Protein AF-A0A0P9SFA5-F1 (afdb_monomer_lite)

Structure (mmCIF, N/CA/C/O backbone):
data_AF-A0A0P9SFA5-F1
#
_entry.id   AF-A0A0P9SFA5-F1
#
loop_
_atom_site.group_PDB
_atom_site.id
_atom_site.type_symbol
_atom_site.label_atom_id
_atom_site.label_alt_id
_atom_site.label_comp_id
_atom_site.label_asym_id
_atom_site.label_entity_id
_atom_site.label_seq_id
_atom_site.pdbx_PDB_ins_code
_atom_site.Cartn_x
_atom_site.Cartn_y
_atom_site.Cartn_z
_atom_site.occupancy
_atom_site.B_iso_or_equiv
_atom_site.auth_seq_id
_atom_site.auth_comp_id
_atom_site.auth_asym_id
_atom_site.auth_atom_id
_atom_site.pdbx_PDB_model_num
ATOM 1 N N . MET A 1 1 ? 22.907 -19.369 6.458 1.00 48.12 1 MET A N 1
ATOM 2 C CA . MET A 1 1 ? 22.830 -20.812 6.136 1.00 48.12 1 MET A CA 1
ATOM 3 C C . MET A 1 1 ? 22.208 -21.069 4.767 1.00 48.12 1 MET A C 1
ATOM 5 O O . MET A 1 1 ? 22.870 -21.716 3.973 1.00 48.12 1 MET A O 1
ATOM 9 N N . SER A 1 2 ? 21.032 -20.512 4.437 1.00 44.50 2 SER A N 1
ATOM 10 C CA . SER A 1 2 ? 20.415 -20.682 3.100 1.00 44.50 2 SER A CA 1
ATOM 11 C C . SER A 1 2 ? 21.339 -20.277 1.931 1.00 44.50 2 SER A C 1
ATOM 13 O O . SER A 1 2 ? 21.525 -21.055 1.002 1.00 44.50 2 SER A O 1
ATOM 15 N N . ASN A 1 3 ? 22.035 -19.137 2.035 1.00 46.81 3 ASN A N 1
ATOM 16 C CA . ASN A 1 3 ? 22.945 -18.665 0.976 1.00 46.81 3 ASN A CA 1
ATOM 17 C C . ASN A 1 3 ? 24.186 -19.562 0.765 1.00 46.81 3 ASN A C 1
ATOM 19 O O . ASN A 1 3 ? 24.700 -19.653 -0.342 1.00 46.81 3 ASN A O 1
ATOM 23 N N . ALA A 1 4 ? 24.665 -20.251 1.810 1.00 56.41 4 ALA A N 1
ATOM 24 C CA . ALA A 1 4 ? 25.809 -21.164 1.688 1.00 56.41 4 ALA A CA 1
ATOM 25 C C . ALA A 1 4 ? 25.409 -22.463 0.963 1.00 56.41 4 ALA A C 1
ATOM 27 O O . ALA A 1 4 ? 26.105 -22.911 0.060 1.00 56.41 4 ALA A O 1
ATOM 28 N N . LEU A 1 5 ? 24.232 -23.010 1.293 1.00 56.59 5 LEU A N 1
ATOM 29 C CA . LEU A 1 5 ? 23.666 -24.193 0.630 1.00 56.59 5 LEU A CA 1
ATOM 30 C C . LEU A 1 5 ? 23.289 -23.908 -0.836 1.00 56.59 5 LEU A C 1
ATOM 32 O O . LEU A 1 5 ? 23.512 -24.748 -1.704 1.00 56.59 5 LEU A O 1
ATOM 36 N N . SER A 1 6 ? 22.782 -22.702 -1.118 1.00 54.31 6 SER A N 1
ATOM 37 C CA . SER A 1 6 ? 22.494 -22.215 -2.475 1.00 54.31 6 SER A CA 1
ATOM 38 C C . SER A 1 6 ? 23.761 -22.188 -3.340 1.00 54.31 6 SER A C 1
ATOM 40 O O . SER A 1 6 ? 23.759 -22.706 -4.455 1.00 54.31 6 SER A O 1
ATOM 42 N N . GLY A 1 7 ? 24.856 -21.630 -2.808 1.00 52.38 7 GLY A N 1
ATOM 43 C CA . GLY A 1 7 ? 26.121 -21.485 -3.531 1.00 52.38 7 GLY A CA 1
ATOM 44 C C . GLY A 1 7 ? 26.882 -22.794 -3.761 1.00 52.38 7 GLY A C 1
ATOM 45 O O . GLY A 1 7 ? 27.465 -22.965 -4.827 1.00 52.38 7 GLY A O 1
ATOM 46 N N . GLU A 1 8 ? 26.871 -23.718 -2.796 1.00 62.22 8 GLU A N 1
ATOM 47 C CA . GLU A 1 8 ? 27.662 -24.959 -2.874 1.00 62.22 8 GLU A CA 1
ATOM 48 C C . GLU A 1 8 ? 26.884 -26.158 -3.431 1.00 62.22 8 GLU A C 1
ATOM 50 O O . GLU A 1 8 ? 27.474 -27.020 -4.079 1.00 62.22 8 GLU A O 1
ATOM 55 N N . LEU A 1 9 ? 25.569 -26.229 -3.195 1.00 63.72 9 LEU A N 1
ATOM 56 C CA . LEU A 1 9 ? 24.756 -27.419 -3.482 1.00 63.72 9 LEU A CA 1
ATOM 57 C C . LEU A 1 9 ? 23.604 -27.156 -4.461 1.00 63.72 9 LEU A C 1
ATOM 59 O O . LEU A 1 9 ? 22.800 -28.055 -4.695 1.00 63.72 9 LEU A O 1
ATOM 63 N N . GLN A 1 10 ? 23.481 -25.929 -4.993 1.00 66.12 10 GLN A N 1
ATOM 64 C CA . GLN A 1 10 ? 22.324 -25.475 -5.786 1.00 66.12 10 GLN A CA 1
ATOM 65 C C . GLN A 1 10 ? 20.974 -25.783 -5.116 1.00 66.12 10 GLN A C 1
ATOM 67 O O . GLN A 1 10 ? 19.943 -25.934 -5.768 1.00 66.12 10 GLN A O 1
ATOM 72 N N . PHE A 1 11 ? 20.980 -25.866 -3.788 1.00 69.00 11 PHE A N 1
ATOM 73 C CA . PHE A 1 11 ? 19.843 -26.281 -2.994 1.00 69.00 11 PHE A CA 1
ATOM 74 C C . PHE A 1 11 ? 19.428 -25.142 -2.078 1.00 69.00 11 PHE A C 1
ATOM 76 O O . PHE A 1 11 ? 20.186 -24.696 -1.214 1.00 69.00 11 PHE A O 1
ATOM 83 N N . ARG A 1 12 ? 18.191 -24.684 -2.257 1.00 65.38 12 ARG A N 1
ATOM 84 C CA . ARG A 1 12 ? 17.553 -23.724 -1.360 1.00 65.38 12 ARG A CA 1
ATOM 85 C C . ARG A 1 12 ? 16.454 -24.447 -0.584 1.00 65.38 12 ARG A C 1
ATOM 87 O O . ARG A 1 12 ? 15.354 -24.582 -1.117 1.00 65.38 12 ARG A O 1
ATOM 94 N N . PRO A 1 13 ? 16.727 -24.927 0.646 1.00 65.81 13 PRO A N 1
ATOM 95 C CA . PRO A 1 13 ? 15.683 -25.526 1.464 1.00 65.81 13 PRO A CA 1
ATOM 96 C C . PRO A 1 13 ? 14.591 -24.492 1.724 1.00 65.81 13 PRO A C 1
ATOM 98 O O . PRO A 1 13 ? 14.889 -23.311 1.936 1.00 65.81 13 PRO A O 1
ATOM 101 N N . ASN A 1 14 ? 13.333 -24.934 1.767 1.00 69.06 14 ASN A N 1
ATOM 102 C CA . ASN A 1 14 ? 12.274 -24.101 2.312 1.00 69.06 14 ASN A CA 1
ATOM 103 C C . ASN A 1 14 ? 12.628 -23.796 3.776 1.00 69.06 14 ASN A C 1
ATOM 105 O O . ASN A 1 14 ? 12.625 -24.669 4.643 1.00 69.06 14 ASN A O 1
ATOM 109 N N . VAL A 1 15 ? 12.997 -22.542 4.029 1.00 65.69 15 VAL A N 1
ATOM 110 C CA . VAL A 1 15 ? 13.545 -22.109 5.314 1.00 65.69 15 VAL A CA 1
ATOM 111 C C . VAL A 1 15 ? 12.519 -22.272 6.437 1.00 65.69 15 VAL A C 1
ATOM 113 O O . VAL A 1 15 ? 12.905 -22.648 7.541 1.00 65.69 15 VAL A O 1
ATOM 116 N N . ALA A 1 16 ? 11.230 -22.055 6.157 1.00 56.94 16 ALA A N 1
ATOM 117 C CA . ALA A 1 16 ? 10.164 -22.244 7.137 1.00 56.94 16 ALA A CA 1
ATOM 118 C C . ALA A 1 16 ? 10.048 -23.722 7.549 1.00 56.94 16 ALA A C 1
ATOM 120 O O . ALA A 1 16 ? 10.077 -24.032 8.738 1.00 56.94 16 ALA A O 1
ATOM 121 N N . GLN A 1 17 ? 10.050 -24.646 6.582 1.00 63.97 17 GLN A N 1
ATOM 122 C CA . GLN A 1 17 ? 10.040 -26.089 6.860 1.00 63.97 17 GLN A CA 1
ATOM 123 C C . GLN A 1 17 ? 11.300 -26.550 7.603 1.00 63.97 17 GLN A C 1
ATOM 125 O O . GLN A 1 17 ? 11.232 -27.427 8.467 1.00 63.97 17 GLN A O 1
ATOM 130 N N . LEU A 1 18 ? 12.462 -25.967 7.285 1.00 73.12 18 LEU A N 1
ATOM 131 C CA . LEU A 1 18 ? 13.719 -26.305 7.952 1.00 73.12 18 LEU A CA 1
ATOM 132 C C . LEU A 1 18 ? 13.704 -25.854 9.409 1.00 73.12 18 LEU A C 1
ATOM 134 O O . LEU A 1 18 ? 14.174 -26.583 10.272 1.00 73.12 18 LEU A O 1
ATOM 138 N N . LEU A 1 19 ? 13.163 -24.673 9.696 1.00 66.56 19 LEU A N 1
ATOM 139 C CA . LEU A 1 19 ? 13.115 -24.139 11.055 1.00 66.56 19 LEU A CA 1
ATOM 140 C C . LEU A 1 19 ? 11.995 -24.748 11.902 1.00 66.56 19 LEU A C 1
ATOM 142 O O . LEU A 1 19 ? 12.160 -24.826 13.116 1.00 66.56 19 LEU A O 1
ATOM 146 N N . ALA A 1 20 ? 10.915 -25.244 11.290 1.00 70.62 20 ALA A N 1
ATOM 147 C CA . ALA A 1 20 ? 9.889 -26.022 11.988 1.00 70.62 20 ALA A CA 1
ATOM 148 C C . ALA A 1 20 ? 10.463 -27.310 12.613 1.00 70.62 20 ALA A C 1
ATOM 150 O O . ALA A 1 20 ? 10.014 -27.750 13.670 1.00 70.62 20 ALA A O 1
ATOM 151 N N . GLN A 1 21 ? 11.489 -27.898 11.988 1.00 79.56 21 GLN A N 1
ATOM 152 C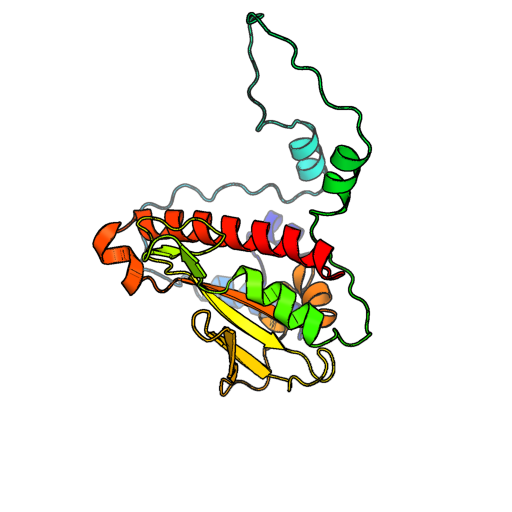 CA . GLN A 1 21 ? 12.271 -29.001 12.550 1.00 79.56 21 GLN A CA 1
ATOM 153 C C . GLN A 1 21 ? 13.761 -28.784 12.242 1.00 79.56 21 GLN A C 1
ATOM 155 O O . GLN A 1 21 ? 14.261 -29.337 11.256 1.00 79.56 21 GLN A O 1
ATOM 160 N N . PRO A 1 22 ? 14.491 -28.001 13.064 1.00 81.25 22 PRO A N 1
ATOM 161 C CA . PRO A 1 22 ? 15.843 -27.517 12.771 1.00 81.25 22 PRO A CA 1
ATOM 162 C C . PRO A 1 22 ? 16.895 -28.601 13.021 1.00 81.25 22 PRO A C 1
ATOM 164 O O . PRO A 1 22 ? 17.809 -28.459 13.829 1.00 81.25 22 PRO A O 1
ATOM 167 N N . THR A 1 23 ? 16.745 -29.724 12.329 1.00 85.56 23 THR A N 1
ATOM 168 C CA . THR A 1 23 ? 17.609 -30.893 12.436 1.00 85.56 23 THR A CA 1
ATOM 169 C C . THR A 1 23 ? 18.315 -31.139 11.110 1.00 85.56 23 THR A C 1
ATOM 171 O O . THR A 1 23 ? 17.762 -30.917 10.030 1.00 85.56 23 THR A O 1
ATOM 174 N N . LEU A 1 24 ? 19.542 -31.659 11.185 1.00 79.25 24 LEU A N 1
ATOM 175 C CA . LEU A 1 24 ? 20.287 -32.099 10.005 1.00 79.25 24 LEU A CA 1
ATOM 176 C C . LEU A 1 24 ? 19.513 -33.171 9.220 1.00 79.25 24 LEU A C 1
ATOM 178 O O . LEU A 1 24 ? 19.580 -33.211 7.997 1.00 79.25 24 LEU A O 1
ATOM 182 N N . LEU A 1 25 ? 18.747 -34.012 9.920 1.00 83.94 25 LEU A N 1
ATOM 183 C CA . LEU A 1 25 ? 17.947 -35.074 9.316 1.00 83.94 25 LEU A CA 1
ATOM 184 C C . LEU A 1 25 ? 16.820 -34.514 8.435 1.00 83.94 25 LEU A C 1
ATOM 186 O O . LEU A 1 25 ? 16.627 -34.998 7.323 1.00 83.94 25 LEU A O 1
ATOM 190 N N . ASN A 1 26 ? 16.143 -33.455 8.888 1.00 80.06 26 ASN A N 1
ATOM 191 C CA . ASN A 1 26 ? 15.126 -32.751 8.106 1.00 80.06 26 ASN A CA 1
ATOM 192 C C . ASN A 1 26 ? 15.742 -32.054 6.877 1.00 80.06 26 ASN A C 1
ATOM 194 O O . ASN A 1 26 ? 15.243 -32.199 5.764 1.00 80.06 26 ASN A O 1
ATOM 198 N N . LEU A 1 27 ? 16.892 -31.386 7.047 1.00 80.19 27 LEU A N 1
ATOM 199 C CA . LEU A 1 27 ? 17.624 -30.764 5.936 1.00 80.19 27 LEU A CA 1
ATOM 200 C C . LEU A 1 27 ? 18.044 -31.787 4.866 1.00 80.19 27 LEU A C 1
ATOM 202 O O . LEU A 1 27 ? 17.871 -31.549 3.672 1.00 80.19 27 LEU A O 1
ATOM 206 N N . LEU A 1 28 ? 18.576 -32.935 5.295 1.00 81.62 28 LEU A N 1
ATOM 207 C CA . LEU A 1 28 ? 18.952 -34.038 4.408 1.00 81.62 28 LEU A CA 1
ATOM 208 C C . LEU A 1 28 ? 17.729 -34.674 3.739 1.00 81.62 28 LEU A C 1
ATOM 210 O O . LEU A 1 28 ? 17.821 -35.076 2.581 1.00 81.62 28 LEU A O 1
ATOM 214 N N . GLY A 1 29 ? 16.596 -34.750 4.441 1.00 80.56 29 GLY A N 1
ATOM 215 C CA . GLY A 1 29 ? 15.315 -35.182 3.884 1.00 80.56 29 GLY A CA 1
ATOM 216 C C . GLY A 1 29 ? 14.863 -34.284 2.732 1.00 80.56 29 GLY A C 1
ATOM 217 O O . GLY A 1 29 ? 14.611 -34.785 1.638 1.00 80.56 29 GLY A O 1
ATOM 218 N N . MET A 1 30 ? 14.869 -32.963 2.938 1.00 78.44 30 MET A N 1
ATOM 219 C CA . MET A 1 30 ? 14.520 -31.984 1.898 1.00 78.44 30 MET A CA 1
ATOM 220 C C . MET A 1 30 ? 15.470 -32.037 0.702 1.00 78.44 30 MET A C 1
ATOM 222 O O . MET A 1 30 ? 15.021 -32.030 -0.443 1.00 78.44 30 MET A O 1
ATOM 226 N N . TYR A 1 31 ? 16.780 -32.131 0.953 1.00 77.69 31 TYR A N 1
ATOM 227 C CA . TYR A 1 31 ? 17.773 -32.240 -0.116 1.00 77.69 31 TYR A CA 1
ATOM 228 C C . TYR A 1 31 ? 17.565 -33.512 -0.951 1.00 77.69 31 TYR A C 1
ATOM 230 O O . TYR A 1 31 ? 17.590 -33.465 -2.179 1.00 77.69 31 TYR A O 1
ATOM 238 N N . ARG A 1 32 ? 17.283 -34.649 -0.301 1.00 80.88 32 ARG A N 1
ATOM 239 C CA . ARG A 1 32 ? 16.993 -35.919 -0.984 1.00 80.88 32 ARG A CA 1
ATOM 240 C C . ARG A 1 32 ? 15.687 -35.884 -1.770 1.00 80.88 32 ARG A C 1
ATOM 242 O O . ARG A 1 32 ? 15.668 -36.425 -2.865 1.00 80.88 32 ARG A O 1
ATOM 249 N N . GLN A 1 33 ? 14.639 -35.244 -1.253 1.00 73.94 33 GLN A N 1
ATOM 250 C CA . GLN A 1 33 ? 13.397 -35.030 -2.006 1.00 73.94 33 GLN A CA 1
ATOM 251 C C . GLN A 1 33 ? 13.641 -34.172 -3.249 1.00 73.94 33 GLN A C 1
ATOM 253 O O . GLN A 1 33 ? 13.230 -34.551 -4.335 1.00 73.94 33 GLN A O 1
ATOM 258 N N . THR A 1 34 ? 14.412 -33.085 -3.130 1.00 70.88 34 THR A N 1
ATOM 259 C CA . THR A 1 34 ? 14.758 -32.232 -4.284 1.00 70.88 34 THR A CA 1
ATOM 260 C C . THR A 1 34 ? 15.557 -32.991 -5.352 1.00 70.88 34 THR A C 1
ATOM 262 O O . THR A 1 34 ? 15.366 -32.760 -6.543 1.00 70.88 34 THR A O 1
ATOM 265 N N . LEU A 1 35 ? 16.421 -33.928 -4.944 1.00 71.38 35 LEU A N 1
ATOM 266 C CA . LEU A 1 35 ? 17.148 -34.811 -5.863 1.00 71.38 35 LEU A CA 1
ATOM 267 C C . LEU A 1 35 ? 16.273 -35.926 -6.461 1.00 71.38 35 LEU A C 1
ATOM 269 O O . LEU A 1 35 ? 16.508 -36.331 -7.596 1.00 71.38 35 LEU A O 1
ATOM 273 N N . ALA A 1 36 ? 15.305 -36.441 -5.700 1.00 66.69 36 ALA A N 1
ATOM 274 C CA . ALA A 1 36 ? 14.437 -37.543 -6.108 1.00 66.69 36 ALA A CA 1
ATOM 275 C C . ALA A 1 36 ? 13.295 -37.094 -7.029 1.00 66.69 36 ALA A C 1
ATOM 277 O O . ALA A 1 36 ? 12.920 -37.843 -7.928 1.00 66.69 36 ALA A O 1
ATOM 278 N N . ASP A 1 37 ? 12.765 -35.887 -6.827 1.00 58.28 37 ASP A N 1
ATOM 279 C CA . ASP A 1 37 ? 11.556 -35.444 -7.518 1.00 58.28 37 ASP A CA 1
ATOM 280 C C . ASP A 1 37 ? 11.794 -35.034 -8.970 1.00 58.28 37 ASP A C 1
ATOM 282 O O . ASP A 1 37 ? 10.852 -35.100 -9.750 1.00 58.28 37 ASP A O 1
ATOM 286 N N . GLY A 1 38 ? 13.008 -34.633 -9.373 1.00 55.38 38 GLY A N 1
ATOM 287 C CA . GLY A 1 38 ? 13.386 -34.407 -10.781 1.00 55.38 38 GLY A CA 1
ATOM 288 C C . GLY A 1 38 ? 12.485 -33.489 -11.642 1.00 55.38 38 GLY A C 1
ATOM 289 O O . GLY A 1 38 ? 12.789 -33.304 -12.817 1.00 55.38 38 GLY A O 1
ATOM 290 N N . SER A 1 39 ? 11.392 -32.923 -11.115 1.00 44.53 39 SER A N 1
ATOM 291 C CA . SER A 1 39 ? 10.376 -32.142 -11.831 1.00 44.53 39 SER A CA 1
ATOM 292 C C . SER A 1 39 ? 9.239 -31.694 -10.901 1.00 44.53 39 SER A C 1
ATOM 294 O O . SER A 1 39 ? 8.574 -32.546 -10.330 1.00 44.53 39 SER A O 1
ATOM 296 N N . VAL A 1 40 ? 8.952 -30.386 -10.846 1.00 37.84 40 VAL A N 1
ATOM 297 C CA . VAL A 1 40 ? 7.604 -29.773 -10.978 1.00 37.84 40 VAL A CA 1
ATOM 298 C C . VAL A 1 40 ? 7.879 -28.303 -11.380 1.00 37.84 40 VAL A C 1
ATOM 300 O O . VAL A 1 40 ? 8.634 -27.636 -10.684 1.00 37.84 40 VAL A O 1
ATOM 303 N N . VAL A 1 41 ? 7.441 -27.697 -12.492 1.00 33.53 41 VAL A N 1
ATOM 304 C CA . VAL A 1 41 ? 6.153 -27.735 -13.200 1.00 33.53 41 VAL A CA 1
ATOM 305 C C . VAL A 1 41 ? 6.385 -27.502 -14.712 1.00 33.53 41 VAL A C 1
ATOM 307 O O . VAL A 1 41 ? 6.805 -26.420 -15.128 1.00 33.53 41 VAL A O 1
ATOM 310 N N . ASP A 1 42 ? 6.062 -28.491 -15.549 1.00 32.03 42 ASP A N 1
ATOM 311 C CA . ASP A 1 42 ? 5.938 -28.345 -17.007 1.00 32.03 42 ASP A CA 1
ATOM 312 C C . ASP A 1 42 ? 4.535 -27.802 -17.350 1.00 32.03 42 ASP A C 1
ATOM 314 O O . ASP A 1 42 ? 3.575 -28.556 -17.484 1.00 32.03 42 ASP A O 1
ATOM 318 N N . SER A 1 43 ? 4.415 -26.477 -17.478 1.00 30.45 43 SER A N 1
ATOM 319 C CA . SER A 1 43 ? 3.424 -25.814 -18.361 1.00 30.45 43 SER A CA 1
ATOM 320 C C . SER A 1 43 ? 3.703 -24.322 -18.631 1.00 30.45 43 SER A C 1
ATOM 322 O O . SER A 1 43 ? 2.965 -23.688 -19.380 1.00 30.45 43 SER A O 1
ATOM 324 N N . VAL A 1 44 ? 4.821 -23.761 -18.147 1.00 31.55 44 VAL A N 1
ATOM 325 C CA . VAL A 1 44 ? 5.309 -22.423 -18.543 1.00 31.55 44 VAL A CA 1
ATOM 326 C C . VAL A 1 44 ? 6.755 -22.513 -19.037 1.00 31.55 44 VAL A C 1
ATOM 328 O O . VAL A 1 44 ? 7.656 -21.844 -18.544 1.00 31.55 44 VAL A O 1
ATOM 331 N N . ARG A 1 45 ? 7.010 -23.322 -20.073 1.00 33.03 45 ARG A N 1
ATOM 332 C CA . ARG A 1 45 ? 8.207 -23.142 -20.916 1.00 33.03 45 ARG A CA 1
ATOM 333 C C . ARG A 1 45 ? 7.999 -21.966 -21.877 1.00 33.03 45 ARG A C 1
ATOM 335 O O . ARG A 1 45 ? 8.159 -22.094 -23.087 1.00 33.03 45 ARG A O 1
ATOM 342 N N . GLN A 1 46 ? 7.654 -20.794 -21.347 1.00 37.91 46 GLN A N 1
ATOM 343 C CA . GLN A 1 46 ? 7.954 -19.545 -22.037 1.00 37.91 46 GLN A CA 1
ATOM 344 C C . GLN A 1 46 ? 9.443 -19.285 -21.811 1.00 37.91 46 GLN A C 1
ATOM 346 O O . GLN A 1 46 ? 9.826 -18.848 -20.736 1.00 37.91 46 GLN A O 1
ATOM 351 N N . ARG A 1 47 ? 10.267 -19.663 -22.803 1.00 37.03 47 ARG A N 1
ATOM 352 C CA . ARG A 1 47 ? 11.699 -19.328 -22.955 1.00 37.03 47 ARG A CA 1
ATOM 353 C C . ARG A 1 47 ? 12.410 -19.034 -21.626 1.00 37.03 47 ARG A C 1
ATOM 355 O O . ARG A 1 47 ? 12.569 -17.872 -21.264 1.00 37.03 47 ARG A O 1
ATOM 362 N N . ALA A 1 48 ? 12.870 -20.074 -20.931 1.00 39.75 48 ALA A N 1
ATOM 363 C CA . ALA A 1 48 ? 13.771 -19.892 -19.800 1.00 39.75 48 ALA A CA 1
ATOM 364 C C . ALA A 1 48 ? 15.052 -19.207 -20.304 1.00 39.75 48 ALA A C 1
ATOM 366 O O . ALA A 1 48 ? 15.919 -19.840 -20.910 1.00 39.75 48 ALA A O 1
ATOM 367 N N . ALA A 1 49 ? 15.143 -17.893 -20.099 1.00 54.53 49 ALA A N 1
ATOM 368 C CA . ALA A 1 49 ? 16.424 -17.218 -20.026 1.00 54.53 49 ALA A CA 1
ATOM 369 C C . ALA A 1 49 ? 17.278 -17.955 -18.982 1.00 54.53 49 ALA A C 1
ATOM 371 O O . ALA A 1 49 ? 16.737 -18.530 -18.032 1.00 54.53 49 ALA A O 1
ATOM 372 N N . ALA A 1 50 ? 18.599 -17.982 -19.175 1.00 47.75 50 ALA A N 1
ATOM 373 C CA . ALA A 1 50 ? 19.510 -18.514 -18.166 1.00 47.75 50 ALA A CA 1
ATOM 374 C C . ALA A 1 50 ? 19.132 -17.944 -16.784 1.00 47.75 50 ALA A C 1
ATOM 376 O O . ALA A 1 50 ? 18.774 -16.764 -16.720 1.00 47.75 50 ALA A O 1
ATOM 377 N N . PRO A 1 51 ? 19.169 -18.752 -15.707 1.00 58.53 51 PRO A N 1
ATOM 378 C CA . PRO A 1 51 ? 18.768 -18.291 -14.386 1.00 58.53 51 PRO A CA 1
ATOM 379 C C . PRO A 1 51 ? 19.528 -17.009 -14.056 1.00 58.53 51 PRO A C 1
ATOM 381 O O . PRO A 1 51 ? 20.761 -16.977 -14.087 1.00 58.53 51 PRO A O 1
ATOM 384 N N . GLU A 1 52 ? 18.782 -15.935 -13.809 1.00 74.06 52 GLU A N 1
ATOM 385 C CA . GLU A 1 52 ? 19.367 -14.644 -13.483 1.00 74.06 52 GLU A CA 1
ATOM 386 C C . GLU A 1 52 ? 20.234 -14.797 -12.228 1.00 74.06 52 GLU A C 1
ATOM 388 O O . GLU A 1 52 ? 19.782 -15.288 -11.189 1.00 74.06 52 GLU A O 1
ATOM 393 N N . GLN A 1 53 ? 21.506 -14.409 -12.323 1.00 79.50 53 GLN A N 1
ATOM 394 C CA . GLN A 1 53 ? 22.426 -14.492 -11.193 1.00 79.50 53 GLN A CA 1
ATOM 395 C C . GLN A 1 53 ? 22.090 -13.399 -10.176 1.00 79.50 53 GLN A C 1
ATOM 397 O O . GLN A 1 53 ? 22.384 -12.219 -10.370 1.00 79.50 53 GLN A O 1
ATOM 402 N N . VAL A 1 54 ? 21.474 -13.798 -9.066 1.00 83.31 54 VAL A N 1
ATOM 403 C CA . VAL A 1 54 ? 21.164 -12.902 -7.949 1.00 83.31 54 VAL A CA 1
ATOM 404 C C . VAL A 1 54 ? 22.397 -12.766 -7.056 1.00 83.31 54 VAL A C 1
ATOM 406 O O . VAL A 1 54 ? 22.919 -13.758 -6.557 1.00 83.31 54 VAL A O 1
ATOM 409 N N . ILE A 1 55 ? 22.844 -11.534 -6.793 1.00 85.50 55 ILE A N 1
ATOM 410 C CA . ILE A 1 55 ? 23.914 -11.275 -5.817 1.00 85.50 55 ILE A CA 1
ATOM 411 C C . ILE A 1 55 ? 23.393 -11.690 -4.439 1.00 85.50 55 ILE A C 1
ATOM 413 O O . ILE A 1 55 ? 22.422 -11.104 -3.964 1.00 85.50 55 ILE A O 1
ATOM 417 N N . GLU A 1 56 ? 23.995 -12.678 -3.783 1.00 81.31 56 GLU A N 1
ATOM 418 C CA . GLU A 1 56 ? 23.579 -13.142 -2.446 1.00 81.31 56 GLU A CA 1
ATOM 419 C C . GLU A 1 56 ? 24.486 -12.627 -1.321 1.00 81.31 56 GLU A C 1
ATOM 421 O O . GLU A 1 56 ? 24.007 -12.395 -0.209 1.00 81.31 56 GLU A O 1
ATOM 426 N N . ASP A 1 57 ? 25.773 -12.417 -1.609 1.00 86.81 57 ASP A N 1
ATOM 427 C CA . ASP A 1 57 ? 26.757 -11.996 -0.612 1.00 86.81 57 ASP A CA 1
ATOM 428 C C . ASP A 1 57 ? 26.457 -10.574 -0.080 1.00 86.81 57 ASP A C 1
ATOM 430 O O . ASP A 1 57 ? 26.324 -9.632 -0.873 1.00 86.81 57 ASP A O 1
ATOM 434 N N . PRO A 1 58 ? 26.354 -10.371 1.250 1.00 85.62 58 PRO A N 1
ATOM 435 C CA . PRO A 1 58 ? 26.017 -9.072 1.827 1.00 85.62 58 PRO A CA 1
ATOM 436 C C . PRO A 1 58 ? 27.010 -7.955 1.489 1.00 85.62 58 PRO A C 1
ATOM 438 O O . PRO A 1 58 ? 26.585 -6.819 1.263 1.00 85.62 58 PRO A O 1
ATOM 441 N N . GLN A 1 59 ? 28.314 -8.251 1.429 1.00 90.94 59 GLN A N 1
ATOM 442 C CA . GLN A 1 59 ? 29.329 -7.243 1.114 1.00 90.94 59 GLN A CA 1
ATOM 443 C C . GLN A 1 59 ? 29.259 -6.848 -0.363 1.00 90.94 59 GLN A C 1
ATOM 445 O O . GLN A 1 59 ? 29.297 -5.660 -0.684 1.00 90.94 59 GLN A O 1
ATOM 450 N N . GLN A 1 60 ? 29.088 -7.818 -1.262 1.00 90.44 60 GLN A N 1
ATOM 451 C CA . GLN A 1 60 ? 28.866 -7.568 -2.684 1.00 90.44 60 GLN A CA 1
ATOM 452 C C . GLN A 1 60 ? 27.572 -6.783 -2.916 1.00 90.44 60 GLN A C 1
ATOM 454 O O . GLN A 1 60 ? 27.588 -5.817 -3.676 1.00 90.44 60 GLN A O 1
ATOM 459 N N . ARG A 1 61 ? 26.473 -7.111 -2.220 1.00 90.12 61 ARG A N 1
ATOM 460 C CA . ARG A 1 61 ? 25.227 -6.322 -2.262 1.00 90.12 61 ARG A CA 1
ATOM 461 C C . ARG A 1 61 ? 25.446 -4.883 -1.803 1.00 90.12 61 ARG A C 1
ATOM 463 O O . ARG A 1 61 ? 24.926 -3.964 -2.431 1.00 90.12 61 ARG A O 1
ATOM 470 N N . ALA A 1 62 ? 26.182 -4.677 -0.711 1.00 91.56 62 ALA A N 1
ATOM 471 C CA . ALA A 1 62 ? 26.475 -3.344 -0.190 1.00 91.56 62 ALA A CA 1
ATOM 472 C C . ALA A 1 62 ? 27.303 -2.515 -1.183 1.00 91.56 62 ALA A C 1
ATOM 474 O O . ALA A 1 62 ? 26.937 -1.376 -1.470 1.00 91.56 62 ALA A O 1
ATOM 475 N N . ARG A 1 63 ? 28.353 -3.107 -1.771 1.00 94.81 63 ARG A N 1
ATOM 476 C CA . ARG A 1 63 ? 29.157 -2.483 -2.837 1.00 94.81 63 ARG A CA 1
ATOM 477 C C . ARG A 1 63 ? 28.300 -2.146 -4.057 1.00 94.81 63 ARG A C 1
ATOM 479 O O . ARG A 1 63 ? 28.280 -1.003 -4.490 1.00 94.81 63 ARG A O 1
ATOM 486 N N . PHE A 1 64 ? 27.502 -3.098 -4.539 1.00 93.19 64 PHE A N 1
ATOM 487 C CA . PHE A 1 64 ? 26.612 -2.893 -5.684 1.00 93.19 64 PHE A CA 1
ATOM 488 C C . PHE A 1 64 ? 25.618 -1.739 -5.468 1.00 93.19 64 PHE A C 1
ATOM 490 O O . PHE A 1 64 ? 25.360 -0.964 -6.387 1.00 93.19 64 PHE A O 1
ATOM 497 N N . LYS A 1 65 ? 25.078 -1.587 -4.249 1.00 92.31 65 LYS A N 1
ATOM 498 C CA . LYS A 1 65 ? 24.223 -0.445 -3.882 1.00 92.31 65 LYS A CA 1
ATOM 499 C C . LYS A 1 65 ? 25.000 0.874 -3.855 1.00 92.31 65 LYS A C 1
ATOM 501 O O . LYS A 1 65 ? 24.498 1.873 -4.365 1.00 92.31 65 LYS A O 1
ATOM 506 N N . ALA A 1 66 ? 26.199 0.876 -3.271 1.00 94.06 66 ALA A N 1
ATOM 507 C CA . ALA A 1 66 ? 27.051 2.061 -3.174 1.00 94.06 66 ALA A CA 1
ATOM 508 C C . ALA A 1 66 ? 27.473 2.597 -4.553 1.00 94.06 66 ALA A C 1
ATOM 510 O O . ALA A 1 66 ? 27.554 3.809 -4.730 1.00 94.06 66 ALA A O 1
ATOM 511 N N . ASP A 1 67 ? 27.643 1.711 -5.538 1.00 93.94 67 ASP A N 1
ATOM 512 C CA . ASP A 1 67 ? 27.978 2.079 -6.918 1.00 93.94 67 ASP A CA 1
ATOM 513 C C . ASP A 1 67 ? 26.876 2.898 -7.622 1.00 93.94 67 ASP A C 1
ATOM 515 O O . ASP A 1 67 ? 27.141 3.510 -8.654 1.00 93.94 67 ASP A O 1
ATOM 519 N N . GLN A 1 68 ? 25.632 2.890 -7.116 1.00 92.75 68 GLN A N 1
ATOM 520 C CA . GLN A 1 68 ? 24.480 3.607 -7.689 1.00 92.75 68 GLN A CA 1
ATOM 521 C C . GLN A 1 68 ? 24.327 3.427 -9.212 1.00 92.75 68 GLN A C 1
ATOM 523 O O . GLN A 1 68 ? 23.978 4.364 -9.930 1.00 92.75 68 GLN A O 1
ATOM 528 N N . ARG A 1 69 ? 24.551 2.206 -9.717 1.00 91.56 69 ARG A N 1
ATOM 529 C CA . ARG A 1 69 ? 24.602 1.902 -11.164 1.00 91.56 69 ARG A CA 1
ATOM 530 C C . ARG A 1 69 ? 23.313 2.220 -11.934 1.00 91.56 69 ARG A C 1
ATOM 532 O O . ARG A 1 69 ? 23.344 2.306 -13.154 1.00 91.56 69 ARG A O 1
ATOM 539 N N . GLY A 1 70 ? 22.188 2.397 -11.235 1.00 90.81 70 GLY A N 1
ATOM 540 C CA . GLY A 1 70 ? 20.928 2.857 -11.829 1.00 90.81 70 GLY A CA 1
ATOM 541 C C . GLY A 1 70 ? 20.931 4.339 -12.226 1.00 90.81 70 GLY A C 1
ATOM 542 O O . GLY A 1 70 ? 20.081 4.764 -13.006 1.00 90.81 70 GLY A O 1
ATOM 543 N N . ARG A 1 71 ? 21.880 5.140 -11.723 1.00 94.00 71 ARG A N 1
ATOM 544 C CA . ARG A 1 71 ? 22.056 6.528 -12.152 1.00 94.00 71 ARG A CA 1
ATOM 545 C C . ARG A 1 71 ? 22.732 6.542 -13.517 1.00 94.00 71 ARG A C 1
ATOM 547 O O . ARG A 1 71 ? 23.838 6.031 -13.675 1.00 94.00 71 ARG A O 1
ATOM 554 N N . ARG A 1 72 ? 22.098 7.189 -14.495 1.00 92.81 72 ARG A N 1
ATOM 555 C CA . ARG A 1 72 ? 22.715 7.410 -15.806 1.00 92.81 72 ARG A CA 1
ATOM 556 C C . ARG A 1 72 ? 24.013 8.212 -15.650 1.00 92.81 72 ARG A C 1
ATOM 558 O O . ARG A 1 72 ? 24.027 9.259 -15.001 1.00 92.81 72 ARG A O 1
ATOM 565 N N . SER A 1 73 ? 25.084 7.729 -16.269 1.00 90.44 73 SER A N 1
ATOM 566 C CA . SER A 1 73 ? 26.360 8.429 -16.410 1.00 90.44 73 SER A CA 1
ATOM 567 C C . SER A 1 73 ? 26.544 8.925 -17.847 1.00 90.44 73 SER A C 1
ATOM 569 O O . SER A 1 73 ? 25.940 8.403 -18.787 1.00 90.44 73 SER A O 1
ATOM 571 N N . PHE A 1 74 ? 27.363 9.961 -18.015 1.00 91.19 74 PHE A N 1
ATOM 572 C CA . PHE A 1 74 ? 27.701 10.537 -19.313 1.00 91.19 74 PHE A CA 1
ATOM 573 C C . PHE A 1 74 ? 29.227 10.594 -19.438 1.00 91.19 74 PHE A C 1
ATOM 575 O O . PHE A 1 74 ? 29.899 11.034 -18.509 1.00 91.19 74 PHE A O 1
ATOM 582 N N . ASN A 1 75 ? 29.768 10.124 -20.567 1.00 84.56 75 ASN A N 1
ATOM 583 C CA . ASN A 1 75 ? 31.220 10.053 -20.803 1.00 84.56 75 ASN A CA 1
ATOM 584 C C . ASN A 1 75 ? 31.828 11.398 -21.223 1.00 84.56 75 ASN A C 1
ATOM 586 O O . ASN A 1 75 ? 33.019 11.626 -21.040 1.00 84.56 75 ASN A O 1
ATOM 590 N N . ALA A 1 76 ? 31.013 12.272 -21.811 1.00 87.75 76 ALA A N 1
ATOM 591 C CA . ALA A 1 76 ? 31.386 13.631 -22.172 1.00 87.75 76 ALA A CA 1
ATOM 592 C C . ALA A 1 76 ? 30.686 14.613 -21.233 1.00 87.75 76 ALA A C 1
ATOM 594 O O . ALA A 1 76 ? 29.608 14.313 -20.710 1.00 87.75 76 ALA A O 1
ATOM 595 N N . GLN A 1 77 ? 31.274 15.795 -21.049 1.00 86.62 77 GLN A N 1
ATOM 596 C CA . GLN A 1 77 ? 30.569 16.874 -20.371 1.00 86.62 77 GLN A CA 1
ATOM 597 C C . GLN A 1 77 ? 29.347 17.276 -21.198 1.00 86.62 77 GLN A C 1
ATOM 599 O O . GLN A 1 77 ? 29.459 17.641 -22.367 1.00 86.62 77 GLN A O 1
ATOM 604 N N . VAL A 1 78 ? 28.175 17.161 -20.580 1.00 93.56 78 VAL A N 1
ATOM 605 C CA . VAL A 1 78 ? 26.897 17.576 -21.157 1.00 93.56 78 VAL A CA 1
ATOM 606 C C . VAL A 1 78 ? 26.571 18.958 -20.592 1.00 93.56 78 VAL A C 1
ATOM 608 O O . VAL A 1 78 ? 26.774 19.155 -19.392 1.00 93.56 78 VAL A O 1
ATOM 611 N N . PRO A 1 79 ? 26.067 19.908 -21.402 1.00 94.12 79 PRO A N 1
ATOM 612 C CA . PRO A 1 79 ? 25.550 21.166 -20.880 1.00 94.12 79 PRO A CA 1
ATOM 613 C C . PRO A 1 79 ? 24.539 20.906 -19.757 1.00 94.12 79 PRO A C 1
ATOM 615 O O . PRO A 1 79 ? 23.597 20.131 -19.936 1.00 94.12 79 PRO A O 1
ATOM 618 N N . ALA A 1 80 ? 24.751 21.534 -18.603 1.00 92.81 80 ALA A N 1
ATOM 619 C CA . ALA A 1 80 ? 23.933 21.355 -17.412 1.00 92.81 80 ALA A CA 1
ATOM 620 C C . ALA A 1 80 ? 23.385 22.703 -16.935 1.00 92.81 80 ALA A C 1
ATOM 622 O O . ALA A 1 80 ? 24.043 23.735 -17.064 1.00 92.81 80 ALA A O 1
ATOM 623 N N . LEU A 1 81 ? 22.173 22.669 -16.384 1.00 95.62 81 LEU A N 1
ATOM 624 C CA . LEU A 1 81 ? 21.567 23.769 -15.648 1.00 95.62 81 LEU A CA 1
ATOM 625 C C . LEU A 1 81 ? 21.377 23.305 -14.207 1.00 95.62 81 LEU A C 1
ATOM 627 O O . LEU A 1 81 ? 20.665 22.327 -13.966 1.00 95.62 81 LEU A O 1
ATOM 631 N N . ASP A 1 82 ? 21.989 24.015 -13.267 1.00 94.94 82 ASP A N 1
ATOM 632 C CA . ASP A 1 82 ? 21.832 23.713 -11.852 1.00 94.94 82 ASP A CA 1
ATOM 633 C C . ASP A 1 82 ? 20.459 24.176 -11.364 1.00 94.94 82 ASP A C 1
ATOM 635 O O . ASP A 1 82 ? 20.083 25.344 -11.483 1.00 94.94 82 ASP A O 1
ATOM 639 N N . LEU A 1 83 ? 19.697 23.240 -10.801 1.00 95.00 83 LEU A N 1
ATOM 640 C CA . LEU A 1 83 ? 18.433 23.535 -10.139 1.00 95.00 83 LEU A CA 1
ATOM 641 C C . LEU A 1 83 ? 18.692 23.740 -8.646 1.00 95.00 83 LEU A C 1
ATOM 643 O O . LEU A 1 83 ? 19.268 22.873 -7.986 1.00 95.00 83 LEU A O 1
ATOM 647 N N . ALA A 1 84 ? 18.238 24.872 -8.104 1.00 94.00 84 ALA A N 1
ATOM 648 C CA . ALA A 1 84 ? 18.333 25.143 -6.676 1.00 94.00 84 ALA A CA 1
ATOM 649 C C . ALA A 1 84 ? 17.506 24.115 -5.893 1.00 94.00 84 ALA A C 1
ATOM 651 O O . ALA A 1 84 ? 16.290 24.005 -6.067 1.00 94.00 84 ALA A O 1
ATOM 652 N N . ARG A 1 85 ? 18.167 23.358 -5.016 1.00 90.81 85 ARG A N 1
ATOM 653 C CA . ARG A 1 85 ? 17.485 22.456 -4.092 1.00 90.81 85 ARG A CA 1
ATOM 654 C C . ARG A 1 85 ? 16.969 23.271 -2.900 1.00 90.81 85 ARG A C 1
ATOM 656 O O . ARG A 1 85 ? 17.778 23.958 -2.281 1.00 90.81 85 ARG A O 1
ATOM 663 N N . PRO A 1 86 ? 15.674 23.184 -2.546 1.00 88.69 86 PRO A N 1
ATOM 664 C CA . PRO A 1 86 ? 15.171 23.812 -1.330 1.00 88.69 86 PRO A CA 1
ATOM 665 C C . PRO A 1 86 ? 15.890 23.233 -0.109 1.00 88.69 86 PRO A C 1
ATOM 667 O O . PRO A 1 86 ? 15.909 22.015 0.067 1.00 88.69 86 PRO A O 1
ATOM 670 N N . ASP A 1 87 ? 16.471 24.091 0.725 1.00 85.75 87 ASP A N 1
ATOM 671 C CA . ASP A 1 87 ? 17.042 23.709 2.024 1.00 85.75 87 ASP A CA 1
ATOM 672 C C . ASP A 1 87 ? 16.041 24.001 3.151 1.00 85.75 87 ASP A C 1
ATOM 674 O O . ASP A 1 87 ? 16.349 24.625 4.165 1.00 85.75 87 ASP A O 1
ATOM 678 N N . ASP A 1 88 ? 14.778 23.632 2.919 1.00 89.50 88 ASP A N 1
ATOM 679 C CA . ASP A 1 88 ? 13.727 23.808 3.910 1.00 89.50 88 ASP A CA 1
ATOM 680 C C . ASP A 1 88 ? 13.579 22.546 4.791 1.00 89.50 88 ASP A C 1
ATOM 682 O O . ASP A 1 88 ? 13.719 21.407 4.317 1.00 89.50 88 ASP A O 1
ATOM 686 N N . PRO A 1 89 ? 13.264 22.706 6.091 1.00 91.94 89 PRO A N 1
ATOM 687 C CA . PRO A 1 89 ? 13.053 21.571 6.985 1.00 91.94 89 PRO A CA 1
ATOM 688 C C . PRO A 1 89 ? 11.901 20.644 6.574 1.00 91.94 89 PRO A C 1
ATOM 690 O O . PRO A 1 89 ? 11.870 19.495 7.014 1.00 91.94 89 PRO A O 1
ATOM 693 N N . ALA A 1 90 ? 10.939 21.105 5.768 1.00 89.56 90 ALA A N 1
ATOM 694 C CA . ALA A 1 90 ? 9.817 20.281 5.332 1.00 89.56 90 ALA A CA 1
ATOM 695 C C . ALA A 1 90 ? 10.261 19.234 4.298 1.00 89.56 90 ALA A C 1
ATOM 697 O O . ALA A 1 90 ? 9.843 18.081 4.389 1.00 89.56 90 ALA A O 1
ATOM 698 N N . LEU A 1 91 ? 11.164 19.578 3.376 1.00 90.00 91 LEU A N 1
ATOM 699 C CA . LEU A 1 91 ? 11.767 18.631 2.442 1.00 90.00 91 LEU A CA 1
ATOM 700 C C . LEU A 1 91 ? 12.579 17.569 3.189 1.00 90.00 91 LEU A C 1
ATOM 702 O O . LEU A 1 91 ? 12.465 16.384 2.879 1.00 90.00 91 LEU A O 1
ATOM 706 N N . ALA A 1 92 ? 13.357 17.977 4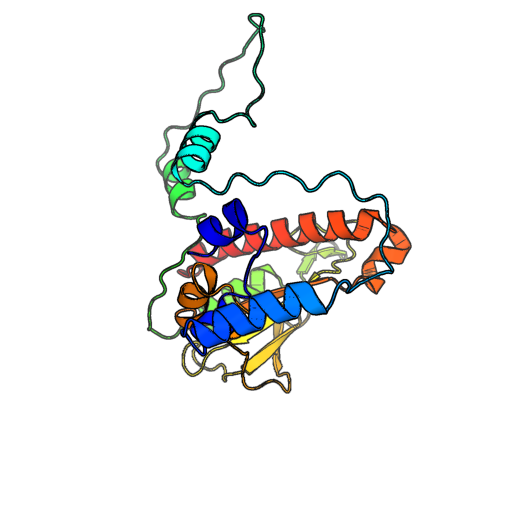.194 1.00 89.50 92 ALA A N 1
ATOM 707 C CA . ALA A 1 92 ? 14.120 17.052 5.029 1.00 89.50 92 ALA A CA 1
ATOM 708 C C . ALA A 1 92 ? 13.204 16.063 5.777 1.00 89.50 92 ALA A C 1
ATOM 710 O O . ALA A 1 92 ? 13.484 14.863 5.807 1.00 89.50 92 ALA A O 1
ATOM 711 N N . ARG A 1 93 ? 12.078 16.547 6.323 1.00 91.75 93 ARG A N 1
ATOM 712 C CA . ARG A 1 93 ? 11.090 15.714 7.031 1.00 91.75 93 ARG A CA 1
ATOM 713 C C . ARG A 1 93 ? 10.507 14.616 6.150 1.00 91.75 93 ARG A C 1
ATOM 715 O O . ARG A 1 93 ? 10.426 13.485 6.610 1.00 91.75 93 ARG A O 1
ATOM 722 N N . ARG A 1 94 ? 10.233 14.879 4.867 1.00 91.25 94 ARG A N 1
ATOM 723 C CA . ARG A 1 94 ? 9.678 13.871 3.938 1.00 91.25 94 ARG A CA 1
ATOM 724 C C . ARG A 1 94 ? 10.533 12.606 3.810 1.00 91.25 94 ARG A C 1
ATOM 726 O O . ARG A 1 94 ? 9.975 11.528 3.647 1.00 91.25 94 ARG A O 1
ATOM 733 N N . PHE A 1 95 ? 11.863 12.710 3.911 1.00 89.12 95 PHE A N 1
ATOM 734 C CA . PHE A 1 95 ? 12.746 11.532 3.882 1.00 89.12 95 PHE A CA 1
ATOM 735 C C . PHE A 1 95 ? 12.591 10.643 5.120 1.00 89.12 95 PHE A C 1
ATOM 737 O O . PHE A 1 95 ? 12.800 9.434 5.042 1.00 89.12 95 PHE A O 1
ATOM 744 N N . SER A 1 96 ? 12.251 11.244 6.260 1.00 89.69 96 SER A N 1
ATOM 745 C CA . SER A 1 96 ? 11.914 10.515 7.479 1.00 89.69 96 SER A CA 1
ATOM 746 C C . SER A 1 96 ? 10.475 10.013 7.417 1.00 89.69 96 SER A C 1
ATOM 748 O O . SER A 1 96 ? 10.233 8.845 7.696 1.00 89.69 96 SER A O 1
ATOM 750 N N . ASP A 1 97 ? 9.531 10.867 7.049 1.00 93.56 97 ASP A N 1
ATOM 751 C CA . ASP A 1 97 ? 8.101 10.599 7.166 1.00 93.56 97 ASP A CA 1
ATOM 752 C C . ASP A 1 97 ? 7.642 9.520 6.177 1.00 93.56 97 ASP A C 1
ATOM 754 O O . ASP A 1 97 ? 6.964 8.572 6.563 1.00 93.56 97 ASP A O 1
ATOM 758 N N . TYR A 1 98 ? 8.082 9.582 4.919 1.00 93.19 98 TYR A N 1
ATOM 759 C CA . TYR A 1 98 ? 7.642 8.658 3.870 1.00 93.19 98 TYR A CA 1
ATOM 760 C C . TYR A 1 98 ? 8.578 7.453 3.743 1.00 93.19 98 TYR A C 1
ATOM 762 O O . TYR A 1 98 ? 9.178 7.204 2.695 1.00 93.19 98 TYR A O 1
ATOM 770 N N . ARG A 1 99 ? 8.728 6.713 4.846 1.00 91.38 99 ARG A N 1
ATOM 771 C CA . ARG A 1 99 ? 9.572 5.513 4.936 1.00 91.38 99 ARG A CA 1
ATOM 772 C C . ARG A 1 99 ? 8.764 4.300 5.382 1.00 91.38 99 ARG A C 1
ATOM 774 O O . ARG A 1 99 ? 7.795 4.439 6.116 1.00 91.38 99 ARG A O 1
ATOM 781 N N . SER A 1 100 ? 9.256 3.105 5.059 1.00 91.75 100 SER A N 1
ATOM 782 C CA . SER A 1 100 ? 8.719 1.873 5.645 1.00 91.75 100 SER A 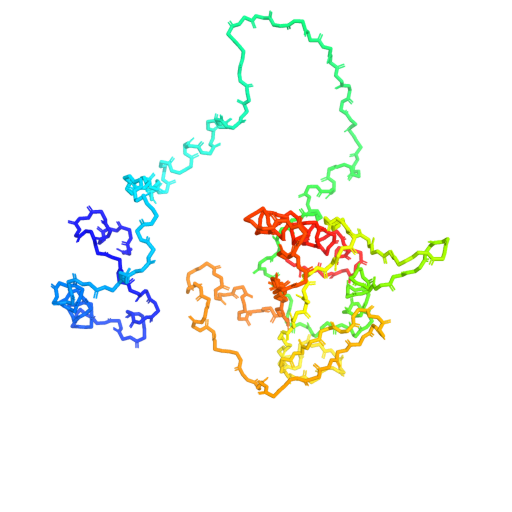CA 1
ATOM 783 C C . SER A 1 100 ? 9.066 1.770 7.133 1.00 91.75 100 SER A C 1
ATOM 785 O O . SER A 1 100 ? 10.246 1.779 7.511 1.00 91.75 100 SER A O 1
ATOM 787 N N . VAL A 1 101 ? 8.049 1.597 7.966 1.00 92.00 101 VAL A N 1
ATOM 788 C CA . VAL A 1 101 ? 8.150 1.344 9.400 1.00 92.00 101 VAL A CA 1
ATOM 789 C C . VAL A 1 101 ? 8.073 -0.161 9.646 1.00 92.00 101 VAL A C 1
ATOM 791 O O . VAL A 1 101 ? 7.230 -0.864 9.110 1.00 92.00 101 VAL A O 1
ATOM 794 N N . ARG A 1 102 ? 8.999 -0.685 10.453 1.00 91.19 102 ARG A N 1
ATOM 795 C CA . ARG A 1 102 ? 9.099 -2.131 10.743 1.00 91.19 102 ARG A CA 1
ATOM 796 C C . ARG A 1 102 ? 9.011 -2.467 12.228 1.00 91.19 102 ARG A C 1
ATOM 798 O O . ARG A 1 102 ? 9.111 -3.628 12.605 1.00 91.19 102 ARG A O 1
ATOM 805 N N . GLN A 1 103 ? 8.861 -1.445 13.064 1.00 91.81 103 GLN A N 1
ATOM 806 C CA . GLN A 1 103 ? 8.688 -1.560 14.505 1.00 91.81 103 GLN A CA 1
ATOM 807 C C . GLN A 1 103 ? 7.408 -0.822 14.865 1.00 91.81 103 GLN A C 1
ATOM 809 O O . GLN A 1 103 ? 7.273 0.362 14.556 1.00 91.81 103 GLN A O 1
ATOM 814 N N . PHE A 1 104 ? 6.474 -1.530 15.488 1.00 94.81 104 PHE A N 1
ATOM 815 C CA . PHE A 1 104 ? 5.147 -1.011 15.783 1.00 94.81 104 PHE A CA 1
ATOM 816 C C . PHE A 1 104 ? 4.918 -0.956 17.285 1.00 94.81 104 PHE A C 1
ATOM 818 O O . PHE A 1 104 ? 5.362 -1.825 18.034 1.00 94.81 104 PHE A O 1
ATOM 825 N N . ALA A 1 105 ? 4.188 0.069 17.704 1.00 94.31 105 ALA A N 1
ATOM 826 C CA . ALA A 1 105 ? 3.706 0.202 19.063 1.00 94.31 105 ALA A CA 1
ATOM 827 C C . ALA A 1 105 ? 2.717 -0.937 19.392 1.00 94.31 105 ALA A C 1
ATOM 829 O O . ALA A 1 105 ? 1.968 -1.404 18.526 1.00 94.31 105 ALA A O 1
ATOM 830 N N . THR A 1 106 ? 2.709 -1.405 20.641 1.00 93.94 106 THR A N 1
ATOM 831 C CA . THR A 1 106 ? 1.790 -2.467 21.091 1.00 93.94 106 THR A CA 1
ATOM 832 C C . THR A 1 106 ? 0.389 -1.935 21.374 1.00 93.94 106 THR A C 1
ATOM 834 O O . THR A 1 106 ? -0.570 -2.704 21.358 1.00 93.94 106 THR A O 1
ATOM 837 N N . GLN A 1 107 ? 0.269 -0.625 21.597 1.00 95.69 107 GLN A N 1
ATOM 838 C CA . GLN A 1 107 ? -0.989 0.063 21.841 1.00 95.69 107 GLN A CA 1
ATOM 839 C C . GLN A 1 107 ? -1.962 -0.148 20.668 1.00 95.69 107 GLN A C 1
ATOM 841 O O . GLN A 1 107 ? -1.537 -0.117 19.507 1.00 95.69 107 GLN A O 1
ATOM 846 N N . PRO A 1 108 ? -3.264 -0.345 20.943 1.00 97.50 108 PRO A N 1
ATOM 847 C CA . PRO A 1 108 ? -4.263 -0.452 19.891 1.00 97.50 108 PRO A CA 1
ATOM 848 C C . PRO A 1 108 ? -4.357 0.838 19.073 1.00 97.50 108 PRO A C 1
ATOM 850 O O . PRO A 1 108 ? -4.328 1.941 19.623 1.00 97.50 108 PRO A O 1
ATOM 853 N N . ILE A 1 109 ? -4.530 0.698 17.761 1.00 98.38 109 ILE A N 1
ATOM 854 C CA . ILE A 1 109 ? -4.791 1.823 16.866 1.00 98.38 109 ILE A CA 1
ATOM 855 C C . ILE A 1 109 ? -6.210 2.355 17.134 1.00 98.38 109 ILE A C 1
ATOM 857 O O . ILE A 1 109 ? -7.165 1.567 17.127 1.00 98.38 109 ILE A O 1
ATOM 861 N N . PRO A 1 110 ? -6.391 3.676 17.331 1.00 98.25 110 PRO A N 1
ATOM 862 C CA . PRO A 1 110 ? -7.717 4.278 17.409 1.00 98.25 110 PRO A CA 1
ATOM 863 C C . PRO A 1 110 ? -8.512 4.067 16.117 1.00 98.25 110 PRO A C 1
ATOM 865 O O . PRO A 1 110 ? -7.993 4.279 15.021 1.00 98.25 110 PRO A O 1
ATOM 868 N N . THR A 1 111 ? -9.799 3.729 16.235 1.00 97.50 111 THR A N 1
ATOM 869 C CA . THR A 1 111 ? -10.681 3.458 15.084 1.00 97.50 111 THR A CA 1
ATOM 870 C C . THR A 1 111 ? -10.688 4.603 14.072 1.00 97.50 111 THR A C 1
ATOM 872 O O . THR A 1 111 ? -10.667 4.352 12.874 1.00 97.50 111 THR A O 1
ATOM 875 N N . ALA A 1 112 ? -10.666 5.855 14.543 1.00 98.12 112 ALA A N 1
ATOM 876 C CA . ALA A 1 112 ? -10.663 7.038 13.684 1.00 98.12 112 ALA A CA 1
ATOM 877 C C . ALA A 1 112 ? -9.393 7.147 12.823 1.00 98.12 112 ALA A C 1
ATOM 879 O O . ALA A 1 112 ? -9.502 7.432 11.637 1.00 98.12 112 ALA A O 1
ATOM 880 N N . ALA A 1 113 ? -8.212 6.863 13.383 1.00 98.50 113 ALA A N 1
ATOM 881 C CA . ALA A 1 113 ? -6.952 6.880 12.634 1.00 98.50 113 ALA A CA 1
ATOM 882 C C . ALA A 1 113 ? -6.901 5.744 11.601 1.00 98.50 113 ALA A C 1
ATOM 884 O O . ALA A 1 113 ? -6.467 5.934 10.466 1.00 98.50 113 ALA A O 1
ATOM 885 N N . PHE A 1 114 ? -7.399 4.561 11.975 1.00 98.44 114 PHE A N 1
ATOM 886 C CA . PHE A 1 114 ? -7.506 3.427 11.060 1.00 98.44 114 PHE A CA 1
ATOM 887 C C . PHE A 1 114 ? -8.486 3.706 9.910 1.00 98.44 114 PHE A C 1
ATOM 889 O O . PHE A 1 114 ? -8.144 3.494 8.750 1.00 98.44 114 PHE A O 1
ATOM 896 N N . ALA A 1 115 ? -9.670 4.247 10.211 1.00 98.31 115 ALA A N 1
ATOM 897 C CA . ALA A 1 115 ? -10.638 4.665 9.200 1.00 98.31 115 ALA A CA 1
ATOM 898 C C . ALA A 1 115 ? -10.073 5.781 8.305 1.00 98.31 115 ALA A C 1
ATOM 900 O O . ALA A 1 115 ? -10.179 5.692 7.086 1.00 98.31 115 ALA A O 1
ATOM 901 N N . GLY A 1 116 ? -9.394 6.775 8.888 1.00 98.44 116 GLY A N 1
ATOM 902 C CA . GLY A 1 116 ? -8.734 7.858 8.157 1.00 98.44 116 GLY A CA 1
ATOM 903 C C . GLY A 1 116 ? -7.671 7.359 7.177 1.00 98.44 116 GLY A C 1
ATOM 904 O O . GLY A 1 116 ? -7.600 7.844 6.050 1.00 98.44 116 GLY A O 1
ATOM 905 N N . LEU A 1 117 ? -6.904 6.329 7.550 1.00 98.62 117 LEU A N 1
ATOM 906 C CA . LEU A 1 117 ? -5.966 5.682 6.633 1.00 98.62 117 LEU A CA 1
ATOM 907 C C . LEU A 1 117 ? -6.701 5.036 5.451 1.00 98.62 117 LEU A C 1
ATOM 909 O O . LEU A 1 117 ? -6.344 5.279 4.299 1.00 98.62 117 LEU A O 1
ATOM 913 N N . LEU A 1 118 ? -7.737 4.235 5.719 1.00 98.56 118 LEU A N 1
ATOM 914 C CA . LEU A 1 118 ? -8.498 3.542 4.672 1.00 98.56 118 LEU A CA 1
ATOM 915 C C . LEU A 1 118 ? -9.306 4.498 3.790 1.00 98.56 118 LEU A C 1
ATOM 917 O O . LEU A 1 118 ? -9.543 4.194 2.624 1.00 98.56 118 LEU A O 1
ATOM 921 N N . ALA A 1 119 ? -9.675 5.673 4.302 1.00 98.31 119 ALA A N 1
ATOM 922 C CA . ALA A 1 119 ? -10.374 6.701 3.539 1.00 98.31 119 ALA A CA 1
ATOM 923 C C . ALA A 1 119 ? -9.551 7.201 2.338 1.00 98.31 119 ALA A C 1
ATOM 925 O O . ALA A 1 119 ? -10.132 7.597 1.330 1.00 98.31 119 ALA A O 1
ATOM 926 N N . SER A 1 120 ? -8.215 7.102 2.379 1.00 97.94 120 SER A N 1
ATOM 927 C CA . SER A 1 120 ? -7.364 7.378 1.208 1.00 97.94 120 SER A CA 1
ATOM 928 C C . SER A 1 120 ? -7.660 6.459 0.012 1.00 97.94 120 SER A C 1
ATOM 930 O O . SER A 1 120 ? -7.475 6.849 -1.140 1.00 97.94 120 SER A O 1
ATOM 932 N N . LEU A 1 121 ? -8.186 5.258 0.275 1.00 98.38 121 LEU A N 1
ATOM 933 C CA . LEU A 1 121 ? -8.577 4.269 -0.728 1.00 98.38 121 LEU A CA 1
ATOM 934 C C . LEU A 1 121 ? -10.070 4.331 -1.085 1.00 98.38 121 LEU A C 1
ATOM 936 O O . LEU A 1 121 ? -10.534 3.535 -1.901 1.00 98.38 121 LEU A O 1
ATOM 940 N N . ALA A 1 122 ? -10.847 5.207 -0.441 1.00 98.19 122 ALA A N 1
ATOM 941 C CA . ALA A 1 122 ? -12.271 5.338 -0.716 1.00 98.19 122 ALA A CA 1
ATOM 942 C C . ALA A 1 122 ? -12.521 5.923 -2.112 1.00 98.19 122 ALA A C 1
ATOM 944 O O . ALA A 1 122 ? -11.752 6.741 -2.623 1.00 98.19 122 ALA A O 1
ATOM 945 N N . GLN A 1 123 ? -13.637 5.511 -2.702 1.00 97.62 123 GLN A N 1
ATOM 946 C CA . GLN A 1 123 ? -14.162 6.115 -3.909 1.00 97.62 123 GLN A CA 1
ATOM 947 C C . GLN A 1 123 ? -14.741 7.491 -3.577 1.00 97.62 123 GLN A C 1
ATOM 949 O O . GLN A 1 123 ? -15.536 7.639 -2.650 1.00 97.62 123 GLN A O 1
ATOM 954 N N . GLY A 1 124 ? -14.369 8.490 -4.365 1.00 95.56 124 GLY A N 1
ATOM 955 C CA . GLY A 1 124 ? -14.990 9.805 -4.378 1.00 95.56 124 GLY A CA 1
ATOM 956 C C . GLY A 1 124 ? -15.699 10.080 -5.700 1.00 95.56 124 GLY A C 1
ATOM 957 O O . GLY A 1 124 ? -15.657 9.286 -6.644 1.00 95.56 124 GLY A O 1
ATOM 958 N N . GLN A 1 125 ? -16.321 11.252 -5.773 1.00 93.06 125 GLN A N 1
ATOM 959 C CA . GLN A 1 125 ? -16.855 11.801 -7.013 1.00 93.06 125 GLN A CA 1
ATOM 960 C C . GLN A 1 125 ? -16.317 13.212 -7.216 1.00 93.06 125 GLN A C 1
ATOM 962 O O . GLN A 1 125 ? -16.231 13.992 -6.267 1.00 93.06 125 GLN A O 1
ATOM 967 N N . LEU A 1 126 ? -15.966 13.530 -8.457 1.00 90.31 126 LEU A N 1
ATOM 968 C CA . LEU A 1 126 ? -15.601 14.878 -8.874 1.00 90.31 126 LEU A CA 1
ATOM 969 C C . LEU A 1 126 ? -16.184 15.115 -10.263 1.00 90.31 126 LEU A C 1
ATOM 971 O O . LEU A 1 126 ? -15.967 14.304 -11.159 1.00 90.31 126 LEU A O 1
ATOM 975 N N . ASP A 1 127 ? -16.941 16.199 -10.420 1.00 91.75 127 ASP A N 1
ATOM 976 C CA . ASP A 1 127 ? -17.593 16.576 -11.682 1.00 91.75 127 ASP A CA 1
ATOM 977 C C . ASP A 1 127 ? -18.473 15.464 -12.291 1.00 91.75 127 ASP A C 1
ATOM 979 O O . ASP A 1 127 ? -18.555 15.307 -13.505 1.00 91.75 127 ASP A O 1
ATOM 983 N N . GLY A 1 128 ? -19.139 14.676 -11.437 1.00 88.69 128 GLY A N 1
ATOM 984 C CA . GLY A 1 128 ? -20.000 13.557 -11.849 1.00 88.69 128 GLY A CA 1
ATOM 985 C C . GLY A 1 128 ? -19.251 12.268 -12.205 1.00 88.69 128 GLY A C 1
ATOM 986 O O . GLY A 1 128 ? -19.889 11.253 -12.470 1.00 88.69 128 GLY A O 1
ATOM 987 N N . GLU A 1 129 ? -17.920 12.282 -12.160 1.00 88.62 129 GLU A N 1
ATOM 988 C CA . GLU A 1 129 ? -17.073 11.134 -12.465 1.00 88.62 129 GLU A CA 1
ATOM 989 C C . GLU A 1 129 ? -16.598 10.432 -11.193 1.00 88.62 129 GLU A C 1
ATOM 991 O O . GLU A 1 129 ? -16.261 11.067 -10.187 1.00 88.62 129 GLU A O 1
ATOM 996 N N . VAL A 1 130 ? -16.498 9.105 -11.264 1.00 92.00 130 VAL A N 1
ATOM 997 C CA . VAL A 1 130 ? -15.865 8.296 -10.220 1.00 92.00 130 VAL A CA 1
AT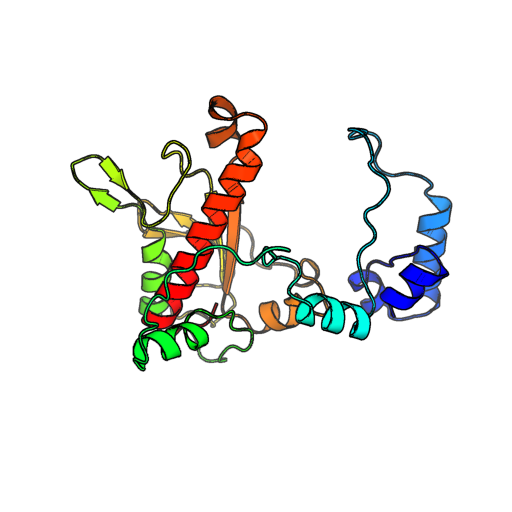OM 998 C C . VAL A 1 130 ? -14.375 8.625 -10.164 1.00 92.00 130 VAL A C 1
ATOM 1000 O O . VAL A 1 130 ? -13.674 8.587 -11.180 1.00 92.00 130 VAL A O 1
ATOM 1003 N N . LYS A 1 131 ? -13.875 8.934 -8.965 1.00 94.00 131 LYS A N 1
ATOM 1004 C CA . LYS A 1 131 ? -12.461 9.238 -8.734 1.00 94.00 131 LYS A CA 1
ATOM 1005 C C . LYS A 1 131 ? -11.917 8.514 -7.520 1.00 94.00 131 LYS A C 1
ATOM 1007 O O . LYS A 1 131 ? -12.609 8.281 -6.536 1.00 94.00 131 LYS A O 1
ATOM 1012 N N . TYR A 1 132 ? -10.625 8.245 -7.592 1.00 97.25 132 TYR A N 1
ATOM 1013 C CA . TYR A 1 132 ? -9.807 7.800 -6.477 1.00 97.25 132 TYR A CA 1
ATOM 1014 C C . TYR A 1 132 ? -8.580 8.703 -6.384 1.00 97.25 132 TYR A C 1
ATOM 1016 O O . TYR A 1 132 ? -8.213 9.380 -7.347 1.00 97.25 132 TYR A O 1
ATOM 1024 N N . GLN A 1 133 ? -7.925 8.690 -5.227 1.00 97.06 133 GLN A N 1
ATOM 1025 C CA . GLN A 1 133 ? -6.719 9.481 -4.963 1.00 97.06 133 GLN A CA 1
ATOM 1026 C C . GLN A 1 133 ? -5.438 8.845 -5.536 1.00 97.06 133 GLN A C 1
ATOM 1028 O O . GLN A 1 133 ? -4.341 9.365 -5.347 1.00 97.06 133 GLN A O 1
ATOM 1033 N N . PHE A 1 134 ? -5.567 7.724 -6.249 1.00 97.00 134 PHE A N 1
ATOM 1034 C CA . PHE A 1 134 ? -4.479 7.017 -6.914 1.00 97.00 134 PHE A CA 1
ATOM 1035 C C . PHE A 1 134 ? -4.832 6.739 -8.385 1.00 97.00 134 PHE A C 1
ATOM 1037 O O . PHE A 1 134 ? -6.013 6.644 -8.741 1.00 97.00 134 PHE A O 1
ATOM 1044 N N . PRO A 1 135 ? -3.824 6.643 -9.269 1.00 94.56 135 PRO A N 1
ATOM 1045 C CA . PRO A 1 135 ? -4.056 6.405 -10.685 1.00 94.56 135 PRO A CA 1
ATOM 1046 C C . PRO A 1 135 ? -4.425 4.943 -10.952 1.00 94.56 135 PRO A C 1
ATOM 1048 O O . PRO A 1 135 ? -3.907 4.037 -10.306 1.00 94.56 135 PRO A O 1
ATOM 1051 N N . SER A 1 136 ? -5.250 4.722 -11.975 1.00 96.19 136 SER A N 1
ATOM 1052 C CA . SER A 1 136 ? -5.552 3.396 -12.515 1.00 96.19 136 SER A CA 1
ATOM 1053 C C . SER A 1 136 ? -5.620 3.452 -14.038 1.00 96.19 136 SER A C 1
ATOM 1055 O O . SER A 1 136 ? -6.157 4.406 -14.613 1.00 96.19 136 SER A O 1
ATOM 1057 N N . ALA A 1 137 ? -5.064 2.442 -14.709 1.00 93.75 137 ALA A N 1
ATOM 1058 C CA . ALA A 1 137 ? -5.096 2.360 -16.165 1.00 93.75 137 ALA A CA 1
ATOM 1059 C C . ALA A 1 137 ? -6.547 2.243 -16.655 1.00 93.75 137 ALA A C 1
ATOM 1061 O O . ALA A 1 137 ? -7.271 1.324 -16.275 1.00 93.75 137 ALA A O 1
ATOM 1062 N N . GLY A 1 138 ? -6.975 3.202 -17.478 1.00 92.75 138 GLY A N 1
ATOM 1063 C CA . GLY A 1 138 ? -8.340 3.242 -18.008 1.00 92.75 138 GLY A CA 1
ATOM 1064 C C . GLY A 1 138 ? -9.419 3.528 -16.960 1.00 92.75 138 GLY A C 1
ATOM 1065 O O . GLY A 1 138 ? -10.591 3.361 -17.271 1.00 92.75 138 GLY A O 1
ATOM 1066 N N . GLY A 1 139 ? -9.043 3.934 -15.738 1.00 93.69 139 GLY A N 1
ATOM 1067 C CA . GLY A 1 139 ? -9.995 4.160 -14.645 1.00 93.69 139 GLY A CA 1
ATOM 1068 C C . GLY A 1 139 ? -10.729 2.892 -14.199 1.00 93.69 139 GLY A C 1
ATOM 1069 O O . GLY A 1 139 ? -11.868 2.981 -13.754 1.00 93.69 139 GLY A O 1
ATOM 1070 N N . LEU A 1 140 ? -10.109 1.717 -14.363 1.00 95.31 140 LEU A N 1
ATOM 1071 C CA . LEU A 1 140 ? -10.747 0.421 -14.103 1.00 95.31 140 LEU A CA 1
ATOM 1072 C C . LEU A 1 140 ? -10.697 -0.005 -12.634 1.00 95.31 140 LEU A C 1
ATOM 1074 O O . LEU A 1 140 ? -11.555 -0.765 -12.198 1.00 95.31 140 LEU A O 1
ATOM 1078 N N . TYR A 1 141 ? -9.687 0.456 -11.896 1.00 96.75 141 TYR A N 1
ATOM 1079 C CA . TYR A 1 141 ? -9.464 0.162 -10.480 1.00 96.75 141 TYR A CA 1
ATOM 1080 C C . TYR A 1 141 ? -9.529 -1.344 -10.127 1.00 96.75 141 TYR A C 1
ATOM 1082 O O . TYR A 1 141 ? -10.280 -1.735 -9.231 1.00 96.75 141 TYR A O 1
ATOM 1090 N N . PRO A 1 142 ? -8.772 -2.224 -10.820 1.00 97.19 142 PRO A N 1
ATOM 1091 C CA . PRO A 1 142 ? -8.807 -3.669 -10.590 1.00 97.19 142 PRO A CA 1
ATOM 1092 C C . PRO A 1 142 ? -8.188 -4.106 -9.255 1.00 97.19 142 PRO A C 1
ATOM 1094 O O . PRO A 1 142 ? -8.331 -5.274 -8.888 1.00 97.19 142 PRO A O 1
ATOM 1097 N N . ILE A 1 143 ? -7.450 -3.240 -8.548 1.00 98.38 143 ILE A N 1
ATOM 1098 C CA . ILE A 1 143 ? -6.799 -3.615 -7.291 1.00 98.38 143 ILE A CA 1
ATOM 1099 C C . ILE A 1 143 ? -7.779 -3.531 -6.119 1.00 98.38 143 ILE A C 1
ATOM 1101 O O . ILE A 1 143 ? -8.179 -2.462 -5.661 1.00 98.38 143 ILE A O 1
ATOM 1105 N N . GLN A 1 144 ? -8.109 -4.693 -5.571 1.00 98.25 144 GLN A N 1
ATOM 1106 C CA . GLN A 1 144 ? -8.905 -4.847 -4.363 1.00 98.25 144 GLN A CA 1
ATOM 1107 C C . GLN A 1 144 ? -8.019 -4.803 -3.115 1.00 98.25 144 GLN A C 1
ATOM 1109 O O . GLN A 1 144 ? -6.886 -5.289 -3.120 1.00 98.25 144 GLN A O 1
ATOM 1114 N N . SER A 1 145 ? -8.559 -4.251 -2.027 1.00 98.38 145 SER A N 1
ATOM 1115 C CA . SER A 1 145 ? -7.872 -4.140 -0.737 1.00 98.38 145 SER A CA 1
ATOM 1116 C C . SER A 1 145 ? -8.477 -5.093 0.286 1.00 98.38 145 SER A C 1
ATOM 1118 O O . SER A 1 145 ? -9.651 -4.984 0.640 1.00 98.38 145 SER A O 1
ATOM 1120 N N . TYR A 1 146 ? -7.655 -6.007 0.787 1.00 97.75 146 TYR A N 1
ATOM 1121 C CA . TYR A 1 146 ? -8.016 -6.944 1.845 1.00 97.75 146 TYR A CA 1
ATOM 1122 C C . TYR A 1 146 ? -7.176 -6.675 3.079 1.00 97.75 146 TYR A C 1
ATOM 1124 O O . TYR A 1 146 ? -6.014 -6.291 2.974 1.00 97.75 146 TYR A O 1
ATOM 1132 N N . LEU A 1 147 ? -7.755 -6.881 4.254 1.00 95.94 147 LEU A N 1
ATOM 1133 C CA . LEU A 1 147 ? -7.092 -6.643 5.523 1.00 95.94 147 LEU A CA 1
ATOM 1134 C C . LEU A 1 147 ? -7.129 -7.882 6.394 1.00 95.94 147 LEU A C 1
ATOM 1136 O O . LEU A 1 147 ? -8.110 -8.613 6.399 1.00 95.94 147 LEU A O 1
ATOM 1140 N N . TYR A 1 148 ? -6.085 -8.064 7.189 1.00 95.75 148 TYR A N 1
ATOM 1141 C CA . TYR A 1 148 ? -6.102 -8.963 8.332 1.00 95.75 148 TYR A CA 1
ATOM 1142 C C . TYR A 1 148 ? -5.836 -8.152 9.593 1.00 95.75 148 TYR A C 1
ATOM 1144 O O . TYR A 1 148 ? -4.767 -7.556 9.719 1.00 95.75 148 TYR A O 1
ATOM 1152 N N . VAL A 1 149 ? -6.802 -8.096 10.508 1.00 95.94 149 VAL A N 1
ATOM 1153 C CA . VAL A 1 149 ? -6.713 -7.327 11.756 1.00 95.94 149 VAL A CA 1
ATOM 1154 C C . VAL A 1 149 ? -6.403 -8.270 12.908 1.00 95.94 149 VAL A C 1
ATOM 1156 O O . VAL A 1 149 ? -7.062 -9.297 13.084 1.00 95.94 149 VAL A O 1
ATOM 1159 N N . LYS A 1 150 ? -5.399 -7.920 13.717 1.00 94.50 150 LYS A N 1
ATOM 1160 C CA . LYS A 1 150 ? -5.004 -8.738 14.863 1.00 94.50 150 LYS A CA 1
ATOM 1161 C C . LYS A 1 150 ? -5.880 -8.487 16.090 1.00 94.50 150 LYS A C 1
ATOM 1163 O O . LYS A 1 150 ? -6.344 -7.360 16.291 1.00 94.50 150 LYS A O 1
ATOM 1168 N N . PRO A 1 151 ? -6.041 -9.498 16.966 1.00 94.50 151 PRO A N 1
ATOM 1169 C CA . PRO A 1 151 ? -6.811 -9.360 18.196 1.00 94.50 151 PRO A CA 1
ATOM 1170 C C . PRO A 1 151 ? -6.377 -8.155 19.023 1.00 94.50 151 PRO A C 1
ATOM 1172 O O . PRO A 1 151 ? -5.198 -8.005 19.330 1.00 94.50 151 PRO A O 1
ATOM 1175 N N . GLN A 1 152 ? -7.346 -7.309 19.385 1.00 95.44 152 GLN A N 1
ATOM 1176 C CA . GLN A 1 152 ? -7.163 -6.157 20.276 1.00 95.44 152 GLN A CA 1
ATOM 1177 C C . GLN A 1 152 ? -6.141 -5.115 19.784 1.00 95.44 152 GLN A C 1
ATOM 1179 O O . GLN A 1 152 ? -5.704 -4.278 20.566 1.00 95.44 152 GLN A O 1
ATOM 1184 N N . ARG A 1 153 ? -5.756 -5.126 18.500 1.00 97.00 153 ARG A N 1
ATOM 1185 C CA . ARG A 1 153 ? -4.786 -4.161 17.952 1.00 97.00 153 ARG A CA 1
ATOM 1186 C C . ARG A 1 153 ? -5.418 -2.975 17.231 1.00 97.00 153 ARG A C 1
ATOM 1188 O O . ARG A 1 153 ? -4.719 -2.002 16.967 1.00 97.00 153 ARG A O 1
ATOM 1195 N N . VAL A 1 154 ? -6.718 -3.021 16.960 1.00 98.00 154 VAL A N 1
ATOM 1196 C CA . VAL A 1 154 ? -7.503 -1.888 16.456 1.00 98.00 154 VAL A CA 1
ATOM 1197 C C . VAL A 1 154 ? -8.759 -1.774 17.311 1.00 98.00 154 VAL A C 1
ATOM 1199 O O . VAL A 1 154 ? -9.513 -2.736 17.455 1.00 98.00 154 VAL A O 1
ATOM 1202 N N . THR A 1 155 ? -8.983 -0.610 17.914 1.00 98.19 155 THR A N 1
ATOM 1203 C CA . THR A 1 155 ? -10.130 -0.398 18.804 1.00 98.19 155 THR A CA 1
ATOM 1204 C C . THR A 1 155 ? -11.439 -0.566 18.032 1.00 98.19 155 THR A C 1
ATOM 1206 O O . THR A 1 155 ? -11.598 -0.016 16.944 1.00 98.19 155 THR A O 1
ATOM 1209 N N . GLY A 1 156 ? -12.386 -1.326 18.586 1.00 96.19 156 GLY A N 1
ATOM 1210 C CA . GLY A 1 156 ? -13.720 -1.506 17.998 1.00 96.19 156 GLY A CA 1
ATOM 1211 C C . GLY A 1 156 ? -13.776 -2.367 16.729 1.00 96.19 156 GLY A C 1
ATOM 1212 O O . GLY A 1 156 ? -14.859 -2.532 16.175 1.00 96.19 156 GLY A O 1
ATOM 1213 N N . VAL A 1 157 ? -12.653 -2.938 16.282 1.00 96.75 157 VAL A N 1
ATOM 1214 C CA . VAL A 1 157 ? -12.601 -3.856 15.137 1.00 96.75 157 VAL A CA 1
ATOM 1215 C C . VAL A 1 157 ? -12.213 -5.239 15.647 1.00 96.75 157 VAL A C 1
ATOM 1217 O O . VAL A 1 157 ? -11.203 -5.401 16.334 1.00 96.75 157 VAL A O 1
ATOM 1220 N N . ALA A 1 158 ? -13.046 -6.237 15.358 1.00 95.62 158 ALA A N 1
ATOM 1221 C CA . ALA A 1 158 ? -12.759 -7.614 15.737 1.00 95.62 158 ALA A CA 1
ATOM 1222 C C . ALA A 1 158 ? -11.537 -8.155 14.972 1.00 95.62 158 ALA A C 1
ATOM 1224 O O . ALA A 1 158 ? -11.147 -7.636 13.928 1.00 95.62 158 ALA A O 1
ATOM 1225 N N . ALA A 1 159 ? -10.917 -9.204 15.511 1.00 95.12 159 ALA A N 1
ATOM 1226 C CA . ALA A 1 159 ? -9.868 -9.908 14.787 1.00 95.12 159 ALA A CA 1
ATOM 1227 C C . ALA A 1 159 ? -10.449 -10.644 13.574 1.00 95.12 159 ALA A C 1
ATOM 1229 O O . ALA A 1 159 ? -11.586 -11.119 13.625 1.00 95.12 159 ALA A O 1
ATOM 1230 N N . GLY A 1 160 ? -9.642 -10.786 12.526 1.00 94.94 160 GLY A N 1
ATOM 1231 C CA . GLY A 1 160 ? -9.973 -11.604 11.362 1.00 94.94 160 GLY A CA 1
ATOM 1232 C C . GLY A 1 160 ? -9.644 -10.926 10.041 1.00 94.94 160 GLY A C 1
ATOM 1233 O O . GLY A 1 160 ? -9.049 -9.842 10.001 1.00 94.94 160 GLY A O 1
ATOM 1234 N N . ALA A 1 161 ? -10.021 -11.590 8.950 1.00 95.94 161 ALA A N 1
ATOM 1235 C CA . ALA A 1 161 ? -9.866 -11.048 7.610 1.00 95.94 161 ALA A CA 1
ATOM 1236 C C . ALA A 1 161 ? -11.086 -10.232 7.164 1.00 95.94 161 ALA A C 1
ATOM 1238 O O . ALA A 1 161 ? -12.235 -10.534 7.497 1.00 95.94 161 ALA A O 1
ATOM 1239 N N . TYR A 1 162 ? -10.822 -9.210 6.359 1.00 97.62 162 TYR A N 1
ATOM 1240 C CA . TYR A 1 162 ? -11.815 -8.283 5.845 1.00 97.62 162 TYR A CA 1
ATOM 1241 C C . TYR A 1 162 ? -11.542 -7.952 4.382 1.00 97.62 162 TYR A C 1
ATOM 1243 O O . TYR A 1 162 ? -10.393 -7.785 3.978 1.00 97.62 162 TYR A O 1
ATOM 1251 N N . TYR A 1 163 ? -12.604 -7.780 3.607 1.00 98.38 163 TYR A N 1
ATOM 1252 C CA . TYR A 1 163 ? -12.564 -7.007 2.372 1.00 98.38 163 TYR A CA 1
ATOM 1253 C C . TYR A 1 163 ? -12.910 -5.550 2.695 1.00 98.38 163 TYR A C 1
ATOM 1255 O O . TYR A 1 163 ? -13.866 -5.289 3.431 1.00 98.38 163 TYR A O 1
ATOM 1263 N N . TYR A 1 164 ? -12.145 -4.600 2.163 1.00 98.75 164 TYR A N 1
ATOM 1264 C CA . TYR A 1 164 ? -12.496 -3.186 2.237 1.00 98.75 164 TYR A CA 1
ATOM 1265 C C . TYR A 1 164 ? -13.378 -2.806 1.048 1.00 98.75 164 TYR A C 1
ATOM 1267 O O . TYR A 1 164 ? -12.951 -2.907 -0.098 1.00 98.75 164 TYR A O 1
ATOM 1275 N N . ASP A 1 165 ? -14.598 -2.356 1.339 1.00 98.56 165 ASP A N 1
ATOM 1276 C CA . ASP A 1 165 ? -15.546 -1.809 0.368 1.00 98.56 165 ASP A CA 1
ATOM 1277 C C . ASP A 1 165 ? -15.252 -0.309 0.192 1.00 98.56 165 ASP A C 1
ATOM 1279 O O . ASP A 1 165 ? -15.577 0.484 1.089 1.00 98.56 165 ASP A O 1
ATOM 1283 N N . PRO A 1 166 ? -14.629 0.104 -0.930 1.00 97.94 166 PRO A N 1
ATOM 1284 C CA . PRO A 1 166 ? -14.206 1.485 -1.120 1.00 97.94 166 PRO A CA 1
ATOM 1285 C C . PRO A 1 166 ? -15.372 2.429 -1.418 1.00 97.94 166 PRO A C 1
ATOM 1287 O O . PRO A 1 166 ? -15.205 3.635 -1.282 1.00 97.94 166 PRO A O 1
ATOM 1290 N N . ILE A 1 167 ? -16.535 1.912 -1.827 1.00 97.25 167 ILE A N 1
ATOM 1291 C CA . ILE A 1 167 ? -17.698 2.731 -2.186 1.00 97.25 167 ILE A CA 1
ATOM 1292 C C . ILE A 1 167 ? -18.433 3.157 -0.919 1.00 97.25 167 ILE A C 1
ATOM 1294 O O . ILE A 1 167 ? -18.788 4.320 -0.758 1.00 97.25 167 ILE A O 1
ATOM 1298 N N . GLN A 1 168 ? -18.660 2.209 -0.009 1.00 98.12 168 GLN A N 1
ATOM 1299 C CA . GLN A 1 168 ? -19.361 2.469 1.251 1.00 98.12 168 GLN A CA 1
ATOM 1300 C C . GLN A 1 168 ? -18.413 2.817 2.406 1.00 98.12 168 GLN A C 1
ATOM 1302 O O . GLN A 1 168 ? -18.884 3.052 3.515 1.00 98.12 168 GLN A O 1
ATOM 1307 N N . HIS A 1 169 ? -17.097 2.814 2.164 1.00 98.19 169 HIS A N 1
ATOM 1308 C CA . HIS A 1 169 ? -16.055 3.025 3.170 1.00 98.19 169 HIS A CA 1
ATOM 1309 C C . HIS A 1 169 ? -16.271 2.156 4.422 1.00 98.19 169 HIS A C 1
ATOM 1311 O O . HIS A 1 169 ? -16.473 2.638 5.538 1.00 98.19 169 HIS A O 1
ATOM 1317 N N . ARG A 1 170 ? -16.271 0.832 4.233 1.00 98.31 170 ARG A N 1
ATOM 1318 C CA . ARG A 1 170 ? -16.532 -0.132 5.314 1.00 98.31 170 ARG A CA 1
ATOM 1319 C C . ARG A 1 170 ? -15.722 -1.411 5.162 1.00 98.31 170 ARG A C 1
ATOM 1321 O O . ARG A 1 170 ? -15.212 -1.720 4.089 1.00 98.31 170 ARG A O 1
ATOM 1328 N N . LEU A 1 171 ? -15.654 -2.180 6.244 1.00 98.44 171 LEU A N 1
ATOM 1329 C CA . LEU A 1 171 ? -15.036 -3.501 6.263 1.00 98.44 171 LEU A CA 1
ATOM 1330 C C . LEU A 1 171 ? -16.109 -4.589 6.248 1.00 98.44 171 LEU A C 1
ATOM 1332 O O . LEU A 1 171 ? -16.990 -4.614 7.106 1.00 98.44 171 LEU A O 1
ATOM 1336 N N . LEU A 1 172 ? -16.011 -5.502 5.285 1.00 98.25 172 LEU A N 1
ATOM 1337 C CA . LEU A 1 172 ? -16.838 -6.701 5.195 1.00 98.25 172 LEU A CA 1
ATOM 1338 C C . LEU A 1 172 ? -16.035 -7.878 5.744 1.00 98.25 172 LEU A C 1
ATOM 1340 O O . LEU A 1 172 ? -14.979 -8.204 5.203 1.00 98.25 172 LEU A O 1
ATOM 1344 N N . ARG A 1 173 ? -16.502 -8.487 6.839 1.00 96.81 173 ARG A N 1
ATOM 1345 C CA . ARG A 1 173 ? -15.811 -9.621 7.469 1.00 96.81 173 ARG A CA 1
ATOM 1346 C C . ARG A 1 173 ? -15.859 -10.841 6.552 1.00 96.81 173 ARG A C 1
ATOM 1348 O O . ARG A 1 173 ? -16.910 -11.158 6.001 1.00 96.81 173 ARG A O 1
ATOM 1355 N N . LEU A 1 174 ? -14.724 -11.515 6.429 1.00 95.12 174 LEU A N 1
ATOM 1356 C CA . LEU A 1 174 ? -14.576 -12.770 5.703 1.00 95.12 174 LEU A CA 1
ATOM 1357 C C . LEU A 1 174 ? -14.495 -13.934 6.694 1.00 95.12 174 LEU A C 1
ATOM 1359 O O . LEU A 1 174 ? -14.111 -13.746 7.849 1.00 95.12 174 LEU A O 1
ATOM 1363 N N . ASP A 1 175 ? -14.829 -15.135 6.229 1.00 90.25 175 ASP A N 1
ATOM 1364 C CA . ASP A 1 175 ? -14.777 -16.367 7.025 1.00 90.25 175 ASP A CA 1
ATOM 1365 C C . ASP A 1 175 ? -13.344 -16.932 7.085 1.00 90.25 175 ASP A C 1
ATOM 1367 O O . ASP A 1 175 ? -13.037 -18.016 6.596 1.00 90.25 175 ASP A O 1
ATOM 1371 N N . ILE A 1 176 ? -12.421 -16.105 7.586 1.00 82.00 176 ILE A N 1
ATOM 1372 C CA . ILE A 1 176 ? -11.011 -16.434 7.806 1.00 82.00 176 ILE A CA 1
ATOM 1373 C C . ILE A 1 176 ? -10.619 -15.838 9.156 1.00 82.00 176 ILE A C 1
ATOM 1375 O O . ILE A 1 176 ? -10.448 -14.622 9.296 1.00 82.00 176 ILE A O 1
ATOM 1379 N N . ASP A 1 177 ? -10.467 -16.709 10.148 1.00 74.44 177 ASP A N 1
ATOM 1380 C CA . ASP A 1 177 ? -10.194 -16.287 11.522 1.00 74.44 177 ASP A CA 1
ATOM 1381 C C . ASP A 1 177 ? -8.698 -16.137 11.819 1.00 74.44 177 ASP A C 1
ATOM 1383 O O . ASP A 1 177 ? -8.309 -15.253 12.583 1.00 74.44 177 ASP A O 1
ATOM 1387 N N . VAL A 1 178 ? -7.843 -16.963 11.205 1.00 77.56 178 VAL A N 1
ATOM 1388 C CA . VAL A 1 178 ? -6.396 -16.958 11.455 1.00 77.56 178 VAL A CA 1
ATOM 1389 C C . VAL A 1 178 ? -5.636 -16.989 10.140 1.00 77.56 178 VAL A C 1
ATOM 1391 O O . VAL A 1 178 ? -5.827 -17.884 9.320 1.00 77.56 178 VAL A O 1
ATOM 1394 N N . LEU A 1 179 ? -4.743 -16.017 9.963 1.00 78.75 179 LEU A N 1
ATOM 1395 C CA . LEU A 1 179 ? -3.757 -16.037 8.892 1.00 78.75 179 LEU A CA 1
ATOM 1396 C C . LEU A 1 179 ? -2.476 -16.706 9.395 1.00 78.75 179 LEU A C 1
ATOM 1398 O O . LEU A 1 179 ? -1.910 -16.269 10.400 1.00 78.75 179 LEU A O 1
ATOM 1402 N N . ASP A 1 180 ? -2.023 -17.738 8.685 1.00 73.56 180 ASP A N 1
ATOM 1403 C CA . ASP A 1 180 ? -0.808 -18.474 9.028 1.00 73.56 180 ASP A CA 1
ATOM 1404 C C . ASP A 1 180 ? 0.442 -17.579 8.867 1.00 73.56 180 ASP A C 1
ATOM 1406 O O . ASP A 1 180 ? 0.733 -17.129 7.748 1.00 73.56 180 ASP A O 1
ATOM 1410 N N . PRO A 1 181 ? 1.201 -17.308 9.950 1.00 68.56 181 PRO A N 1
ATOM 1411 C CA . PRO A 1 181 ? 2.446 -16.544 9.887 1.00 68.56 181 PRO A CA 1
ATOM 1412 C C . PRO A 1 181 ? 3.503 -17.150 8.957 1.00 68.56 181 PRO A C 1
ATOM 1414 O O . PRO A 1 181 ? 4.353 -16.408 8.463 1.00 68.56 181 PRO A O 1
ATOM 1417 N N . ASP A 1 182 ? 3.451 -18.460 8.692 1.00 64.81 182 ASP A N 1
ATOM 1418 C CA . ASP A 1 182 ? 4.393 -19.157 7.807 1.00 64.81 182 ASP A CA 1
ATOM 1419 C C . ASP A 1 182 ? 4.225 -18.758 6.327 1.00 64.81 182 ASP A C 1
ATOM 1421 O O . ASP A 1 182 ? 5.080 -19.061 5.493 1.00 64.81 182 ASP A O 1
ATOM 1425 N N . THR A 1 183 ? 3.181 -17.984 6.006 1.00 63.31 183 THR A N 1
ATOM 1426 C CA . THR A 1 183 ? 3.004 -17.324 4.700 1.00 63.31 183 THR A CA 1
ATOM 1427 C C . THR A 1 183 ? 4.067 -16.242 4.441 1.00 63.31 183 THR A C 1
ATOM 1429 O O . THR A 1 183 ? 4.308 -15.864 3.293 1.00 63.31 183 THR A O 1
ATOM 1432 N N . TYR A 1 184 ? 4.720 -15.723 5.487 1.00 59.69 184 TYR A N 1
ATOM 1433 C CA . TYR A 1 184 ? 5.728 -14.668 5.376 1.00 59.69 184 TYR A CA 1
ATOM 1434 C C . TYR A 1 184 ? 7.149 -15.213 5.491 1.00 59.69 184 TYR A C 1
ATOM 1436 O O . TYR A 1 184 ? 7.430 -16.104 6.290 1.00 59.69 184 TYR A O 1
ATOM 1444 N N . ASP A 1 185 ? 8.080 -14.602 4.745 1.00 57.59 185 ASP A N 1
ATOM 1445 C CA . ASP A 1 185 ? 9.505 -14.903 4.900 1.00 57.59 185 ASP A CA 1
ATOM 1446 C C . ASP A 1 185 ? 9.934 -14.736 6.365 1.00 57.59 185 ASP A C 1
ATOM 1448 O O . ASP A 1 185 ? 9.792 -13.658 6.957 1.00 57.59 185 ASP A O 1
ATOM 1452 N N . TYR A 1 186 ? 10.465 -15.825 6.921 1.00 56.09 186 TYR A N 1
ATOM 1453 C CA . TYR A 1 186 ? 10.734 -15.981 8.346 1.00 56.09 186 TYR A CA 1
ATOM 1454 C C . TYR A 1 186 ? 11.711 -14.934 8.892 1.00 56.09 186 TYR A C 1
ATOM 1456 O O . TYR A 1 186 ? 11.557 -14.465 10.017 1.00 56.09 186 TYR A O 1
ATOM 1464 N N . PHE A 1 187 ? 12.727 -14.559 8.113 1.00 52.25 187 PHE A N 1
ATOM 1465 C CA . PHE A 1 187 ? 13.797 -13.687 8.596 1.00 52.25 187 PHE A CA 1
ATOM 1466 C C . PHE A 1 187 ? 13.530 -12.210 8.329 1.00 52.25 187 PHE A C 1
ATOM 1468 O O . PHE A 1 187 ? 14.030 -11.362 9.067 1.00 52.25 187 PHE A O 1
ATOM 1475 N N . VAL A 1 188 ? 12.768 -11.892 7.282 1.00 61.16 188 VAL A N 1
ATOM 1476 C CA . VAL A 1 188 ? 12.599 -10.508 6.831 1.00 61.16 188 VAL A CA 1
ATOM 1477 C C . VAL A 1 188 ? 11.230 -9.951 7.203 1.00 61.16 188 VAL A C 1
ATOM 1479 O O . VAL A 1 188 ? 11.146 -8.839 7.724 1.00 61.16 188 VAL A O 1
ATOM 1482 N N . ASN A 1 189 ? 10.159 -10.708 6.963 1.00 73.12 189 ASN A N 1
ATOM 1483 C CA . ASN A 1 189 ? 8.797 -10.173 7.010 1.00 73.12 189 ASN A CA 1
ATOM 1484 C C . ASN A 1 189 ? 7.986 -10.695 8.195 1.00 73.12 189 ASN A C 1
ATOM 1486 O O . ASN A 1 189 ? 7.107 -9.982 8.675 1.00 73.12 189 ASN A O 1
ATOM 1490 N N . ARG A 1 190 ? 8.297 -11.889 8.714 1.00 75.94 190 ARG A N 1
ATOM 1491 C CA . ARG A 1 190 ? 7.566 -12.479 9.841 1.00 75.94 190 ARG A CA 1
ATOM 1492 C C . ARG A 1 190 ? 7.619 -11.629 11.117 1.00 75.94 190 ARG A C 1
ATOM 1494 O O . ARG A 1 190 ? 6.546 -11.379 11.654 1.00 75.94 190 ARG A O 1
ATOM 1501 N N . PRO A 1 191 ? 8.766 -11.083 11.575 1.00 81.62 191 PRO A N 1
ATOM 1502 C CA . PRO A 1 191 ? 8.772 -10.231 12.768 1.00 81.62 191 PRO A CA 1
ATOM 1503 C C . PRO A 1 191 ? 7.944 -8.953 12.585 1.00 81.62 191 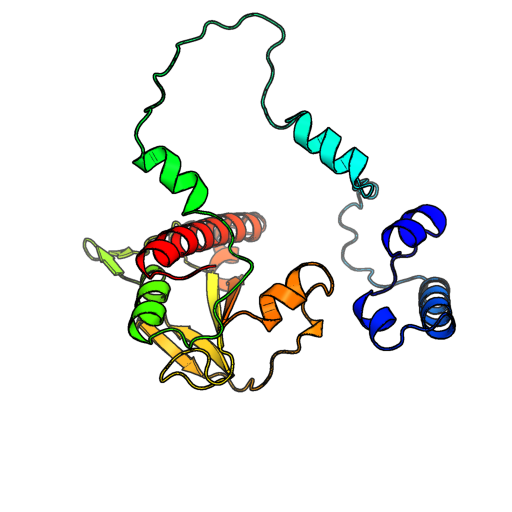PRO A C 1
ATOM 1505 O O . PRO A 1 191 ? 7.272 -8.502 13.512 1.00 81.62 191 PRO A O 1
ATOM 1508 N N . VAL A 1 192 ? 7.963 -8.377 11.378 1.00 86.00 192 VAL A N 1
ATOM 1509 C CA . VAL A 1 192 ? 7.163 -7.192 11.032 1.00 86.00 192 VAL A CA 1
ATOM 1510 C C . VAL A 1 192 ? 5.679 -7.543 11.081 1.00 86.00 192 VAL A C 1
ATOM 1512 O O . VAL A 1 192 ? 4.915 -6.867 11.766 1.00 86.00 192 VAL A O 1
ATOM 1515 N N . PHE A 1 193 ? 5.289 -8.642 10.430 1.00 86.31 193 PHE A N 1
ATOM 1516 C CA . PHE A 1 193 ? 3.928 -9.160 10.462 1.00 86.31 193 PHE A CA 1
ATOM 1517 C C . PHE A 1 193 ? 3.475 -9.440 11.892 1.00 86.31 193 PHE A C 1
ATOM 1519 O O . PHE A 1 193 ? 2.434 -8.936 12.296 1.00 86.31 193 PHE A O 1
ATOM 1526 N N . GLU A 1 194 ? 4.239 -10.202 12.680 1.00 87.19 194 GLU A N 1
ATOM 1527 C CA . GLU A 1 194 ? 3.931 -10.595 14.062 1.00 87.19 194 GLU A CA 1
ATOM 1528 C C . GLU A 1 194 ? 3.637 -9.390 14.960 1.00 87.19 194 GLU A C 1
ATOM 1530 O O . GLU A 1 194 ? 2.655 -9.410 15.707 1.00 87.19 194 GLU A O 1
ATOM 1535 N N . ASN A 1 195 ? 4.394 -8.307 14.802 1.00 90.38 195 ASN A N 1
ATOM 1536 C CA . ASN A 1 195 ? 4.228 -7.100 15.604 1.00 90.38 195 ASN A CA 1
ATOM 1537 C C . ASN A 1 195 ? 3.224 -6.091 15.025 1.00 90.38 195 ASN A C 1
ATOM 1539 O O . ASN A 1 195 ? 2.773 -5.213 15.763 1.00 90.38 195 ASN A O 1
ATOM 1543 N N . ALA A 1 196 ? 2.823 -6.203 13.757 1.00 94.50 196 ALA A N 1
ATOM 1544 C CA . ALA A 1 196 ? 1.856 -5.296 13.140 1.00 94.50 196 ALA A CA 1
ATOM 1545 C C . ALA A 1 196 ? 0.457 -5.407 13.770 1.00 94.50 196 ALA A C 1
ATOM 1547 O O . ALA A 1 196 ? 0.045 -6.470 14.236 1.00 94.50 196 ALA A O 1
ATOM 1548 N N . ALA A 1 197 ? -0.286 -4.299 13.780 1.00 96.44 197 ALA A N 1
ATOM 1549 C CA . ALA A 1 197 ? -1.675 -4.273 14.240 1.00 96.44 197 ALA A CA 1
ATOM 1550 C C . ALA A 1 197 ? -2.644 -4.884 13.215 1.00 96.44 197 ALA A C 1
ATOM 1552 O O . ALA A 1 197 ? -3.617 -5.546 13.577 1.00 96.44 197 ALA A O 1
ATOM 1553 N N . PHE A 1 198 ? -2.350 -4.676 11.936 1.00 95.94 198 PHE A N 1
ATOM 1554 C CA . PHE A 1 198 ? -3.067 -5.247 10.811 1.00 95.94 198 PHE A CA 1
ATOM 1555 C C . PHE A 1 198 ? -2.102 -5.461 9.639 1.00 95.94 198 PHE A C 1
ATOM 1557 O O . PHE A 1 198 ? -0.965 -4.990 9.655 1.00 95.94 198 PHE A O 1
ATOM 1564 N N . SER A 1 199 ? -2.548 -6.179 8.619 1.00 94.50 199 SER A N 1
ATOM 1565 C CA . SER A 1 199 ? -1.858 -6.323 7.336 1.00 94.50 199 SER A CA 1
ATOM 1566 C C . SER A 1 199 ? -2.810 -5.954 6.212 1.00 94.50 199 SER A C 1
ATOM 1568 O O . SER A 1 199 ? -3.997 -6.251 6.311 1.00 94.50 199 SER A O 1
ATOM 1570 N N . LEU A 1 200 ? -2.294 -5.302 5.172 1.00 95.25 200 LEU A N 1
ATOM 1571 C CA . LEU A 1 200 ? -3.040 -4.918 3.978 1.00 95.25 200 LEU A CA 1
ATOM 1572 C C . LEU A 1 200 ? -2.511 -5.712 2.783 1.00 95.25 200 LEU A C 1
ATOM 1574 O O . LEU A 1 200 ? -1.300 -5.819 2.588 1.00 95.25 200 LEU A O 1
ATOM 1578 N N . PHE A 1 201 ? -3.423 -6.244 1.982 1.00 95.06 201 PHE A N 1
ATOM 1579 C CA . PHE A 1 201 ? -3.131 -7.040 0.802 1.00 95.06 201 PHE A CA 1
ATOM 1580 C C . PHE A 1 201 ? -3.807 -6.409 -0.404 1.00 95.06 201 PHE A C 1
ATOM 1582 O O . PHE A 1 201 ? -5.012 -6.153 -0.392 1.00 95.06 201 PHE A O 1
ATOM 1589 N N . PHE A 1 202 ? -3.022 -6.196 -1.452 1.00 97.12 202 PHE A N 1
ATOM 1590 C CA . PHE A 1 202 ? -3.514 -5.765 -2.749 1.00 97.12 202 PHE A CA 1
ATOM 1591 C C . PHE A 1 202 ? -3.660 -6.969 -3.664 1.00 97.12 202 PHE A C 1
ATOM 1593 O O . PHE A 1 202 ? -2.685 -7.664 -3.951 1.00 97.12 202 PHE A O 1
ATOM 1600 N N . ILE A 1 203 ? -4.890 -7.213 -4.104 1.00 95.94 203 ILE A N 1
ATOM 1601 C CA . ILE A 1 203 ? -5.243 -8.353 -4.945 1.00 95.94 203 ILE A CA 1
ATOM 1602 C C . ILE A 1 203 ? -5.861 -7.815 -6.228 1.00 95.94 203 ILE A C 1
ATOM 1604 O O . ILE A 1 203 ? -6.883 -7.139 -6.195 1.00 95.94 203 ILE A O 1
ATOM 1608 N N . ALA A 1 204 ? -5.228 -8.098 -7.363 1.00 96.25 204 ALA A N 1
ATOM 1609 C CA . ALA A 1 204 ? -5.738 -7.683 -8.660 1.00 96.25 204 ALA A CA 1
ATOM 1610 C C . ALA A 1 204 ? -6.851 -8.624 -9.137 1.00 96.25 204 ALA A C 1
ATOM 1612 O O . ALA A 1 204 ? -6.609 -9.820 -9.323 1.00 96.25 204 ALA A O 1
ATOM 1613 N N . ASP A 1 205 ? -8.032 -8.081 -9.428 1.00 97.25 205 ASP A N 1
ATOM 1614 C CA . ASP A 1 205 ? -9.018 -8.775 -10.249 1.00 97.25 205 ASP A CA 1
ATOM 1615 C C . ASP A 1 205 ? -8.606 -8.676 -11.721 1.00 97.25 205 ASP A C 1
ATOM 1617 O O . ASP A 1 205 ? -8.854 -7.695 -12.427 1.00 97.25 205 ASP A O 1
ATOM 1621 N N . MET A 1 206 ? -7.939 -9.723 -12.202 1.00 96.12 206 MET A N 1
ATOM 1622 C CA . MET A 1 206 ? -7.443 -9.749 -13.574 1.00 96.12 206 MET A CA 1
ATOM 1623 C C . MET A 1 206 ? -8.568 -9.764 -14.614 1.00 96.12 206 MET A C 1
ATOM 1625 O O . MET A 1 206 ? -8.323 -9.355 -15.750 1.00 96.12 206 MET A O 1
ATOM 1629 N N . ALA A 1 207 ? -9.780 -10.203 -14.265 1.00 97.12 207 ALA A N 1
ATOM 1630 C CA . ALA A 1 207 ? -10.912 -10.170 -15.187 1.00 97.12 207 ALA A CA 1
ATOM 1631 C C . ALA A 1 207 ? -11.386 -8.732 -15.453 1.00 97.12 207 ALA A C 1
ATOM 1633 O O . ALA A 1 207 ? -11.834 -8.444 -16.561 1.00 97.12 207 ALA A O 1
ATOM 1634 N N . ALA A 1 208 ? -11.203 -7.820 -14.493 1.00 96.81 208 ALA A N 1
ATOM 1635 C CA . ALA A 1 208 ? -11.567 -6.411 -14.630 1.00 96.81 208 ALA A CA 1
ATOM 1636 C C . ALA A 1 208 ? -10.637 -5.620 -15.572 1.00 96.81 208 ALA A C 1
ATOM 1638 O O . ALA A 1 208 ? -11.044 -4.599 -16.118 1.00 96.81 208 ALA A O 1
ATOM 1639 N N . ILE A 1 209 ? -9.399 -6.084 -15.796 1.00 97.62 209 ILE A N 1
ATOM 1640 C CA . ILE A 1 209 ? -8.384 -5.341 -16.567 1.00 97.62 209 ILE A CA 1
ATOM 1641 C C . ILE A 1 209 ? -7.920 -6.043 -17.856 1.00 97.62 209 ILE A C 1
ATOM 1643 O O . ILE A 1 209 ? -7.572 -5.374 -18.835 1.00 97.62 209 ILE A O 1
ATOM 1647 N N . ARG A 1 210 ? -7.904 -7.384 -17.899 1.00 97.50 210 ARG A N 1
ATOM 1648 C CA . ARG A 1 210 ? -7.421 -8.151 -19.066 1.00 97.50 210 ARG A CA 1
ATOM 1649 C C . ARG A 1 210 ? -8.160 -7.857 -20.369 1.00 97.50 210 ARG A C 1
ATOM 1651 O O . ARG A 1 210 ? -7.467 -7.762 -21.381 1.00 97.50 210 ARG A O 1
ATOM 1658 N N . PRO A 1 211 ? -9.494 -7.672 -20.391 1.00 97.75 211 PRO A N 1
ATOM 1659 C CA . PRO A 1 211 ? -10.205 -7.390 -21.636 1.00 97.75 211 PRO A CA 1
ATOM 1660 C C . PRO A 1 211 ? -9.711 -6.130 -22.359 1.00 97.75 211 PRO A C 1
ATOM 1662 O O . PRO A 1 211 ? -9.807 -6.063 -23.580 1.00 97.75 211 PRO A O 1
ATOM 1665 N N . LEU A 1 212 ? -9.158 -5.152 -21.629 1.00 96.00 212 LEU A N 1
ATOM 1666 C CA . LEU A 1 212 ? -8.664 -3.901 -22.209 1.00 96.00 212 LEU A CA 1
ATOM 1667 C C . LEU A 1 212 ? -7.160 -3.923 -22.510 1.00 96.00 212 LEU A C 1
ATOM 1669 O O . LEU A 1 212 ? -6.722 -3.255 -23.446 1.00 96.00 212 LEU A O 1
ATOM 1673 N N . TYR A 1 213 ? -6.360 -4.667 -21.737 1.00 94.62 213 TYR A N 1
ATOM 1674 C CA . TYR A 1 213 ? -4.896 -4.532 -21.782 1.00 94.62 213 TYR A CA 1
ATOM 1675 C C . TYR A 1 213 ? -4.106 -5.836 -21.968 1.00 94.62 213 TYR A C 1
ATOM 1677 O O . TYR A 1 213 ? -2.888 -5.774 -22.167 1.00 94.62 213 TYR A O 1
ATOM 1685 N N . GLY A 1 214 ? -4.761 -7.001 -21.959 1.00 93.44 214 GLY A N 1
ATOM 1686 C CA . GLY A 1 214 ? -4.132 -8.302 -22.196 1.00 93.44 214 GLY A CA 1
ATOM 1687 C C . GLY A 1 214 ? -2.906 -8.547 -21.310 1.00 93.44 214 GLY A C 1
ATOM 1688 O O . GLY A 1 214 ? -2.965 -8.420 -20.089 1.00 93.44 214 GLY A O 1
ATOM 1689 N N . GLU A 1 215 ? -1.767 -8.862 -21.926 1.00 89.31 215 GLU A N 1
ATOM 1690 C CA . GLU A 1 215 ? -0.507 -9.133 -21.215 1.00 89.31 215 GLU A CA 1
ATOM 1691 C C . GLU A 1 215 ? 0.001 -7.935 -20.393 1.00 89.31 215 GLU A C 1
ATOM 1693 O O . GLU A 1 215 ? 0.624 -8.117 -19.347 1.00 89.31 215 GLU A O 1
ATOM 1698 N N . ARG A 1 216 ? -0.317 -6.696 -20.801 1.00 93.31 216 ARG A N 1
ATOM 1699 C CA . ARG A 1 216 ? 0.124 -5.483 -20.082 1.00 93.31 216 ARG A CA 1
ATOM 1700 C C . ARG A 1 216 ? -0.639 -5.247 -18.785 1.00 93.31 216 ARG A C 1
ATOM 1702 O O . ARG A 1 216 ? -0.211 -4.438 -17.966 1.00 93.31 216 ARG A O 1
ATOM 1709 N N . SER A 1 217 ? -1.761 -5.939 -18.581 1.00 94.56 217 SER A N 1
ATOM 1710 C CA . SER A 1 217 ? -2.580 -5.787 -17.379 1.00 94.56 217 SER A CA 1
ATOM 1711 C C . SER A 1 217 ? -1.777 -5.992 -16.099 1.00 94.56 217 SER A C 1
ATOM 1713 O O . SER A 1 217 ? -1.978 -5.257 -15.140 1.00 94.56 217 SER A O 1
ATOM 1715 N N . ARG A 1 218 ? -0.840 -6.952 -16.082 1.00 94.44 218 ARG A N 1
ATOM 1716 C CA . ARG A 1 218 ? -0.010 -7.221 -14.899 1.00 94.44 218 ARG A CA 1
ATOM 1717 C C . ARG A 1 218 ? 0.855 -6.017 -14.525 1.00 94.44 218 ARG A C 1
ATOM 1719 O O . ARG A 1 218 ? 0.927 -5.659 -13.353 1.00 94.44 218 ARG A O 1
ATOM 1726 N N . ASP A 1 219 ? 1.475 -5.383 -15.511 1.00 96.12 219 ASP A N 1
ATOM 1727 C CA . ASP A 1 219 ? 2.352 -4.235 -15.279 1.00 96.12 219 ASP A CA 1
ATOM 1728 C C . ASP A 1 219 ? 1.552 -3.016 -14.811 1.00 96.12 219 ASP A C 1
ATOM 1730 O O . ASP A 1 219 ? 1.960 -2.325 -13.877 1.00 96.12 219 ASP A O 1
ATOM 1734 N N . PHE A 1 220 ? 0.365 -2.793 -15.385 1.00 97.38 220 PHE A N 1
ATOM 1735 C CA . PHE A 1 220 ? -0.535 -1.734 -14.927 1.00 97.38 220 PHE A CA 1
ATOM 1736 C C . PHE A 1 220 ? -1.029 -1.957 -13.497 1.00 97.38 220 PHE A C 1
ATOM 1738 O O . PHE A 1 220 ? -1.006 -1.017 -12.706 1.00 97.38 220 PHE A O 1
ATOM 1745 N N . CYS A 1 221 ? -1.370 -3.194 -13.130 1.00 96.56 221 CYS A N 1
ATOM 1746 C CA . CYS A 1 221 ? -1.705 -3.549 -11.751 1.00 96.56 221 CYS A CA 1
ATOM 1747 C C . CYS A 1 221 ? -0.550 -3.256 -10.778 1.00 96.56 221 CYS A C 1
ATOM 1749 O O . CYS A 1 221 ? -0.787 -2.769 -9.675 1.00 96.56 221 CYS A O 1
ATOM 1751 N N . HIS A 1 222 ? 0.704 -3.508 -11.170 1.00 96.56 222 HIS A N 1
ATOM 1752 C CA . HIS A 1 222 ? 1.860 -3.180 -10.330 1.00 96.56 222 HIS A CA 1
ATOM 1753 C C . HIS A 1 222 ? 2.061 -1.669 -10.157 1.00 96.56 222 HIS A C 1
ATOM 1755 O O . HIS A 1 222 ? 2.360 -1.225 -9.048 1.00 96.56 222 HIS A O 1
ATOM 1761 N N . ILE A 1 223 ? 1.877 -0.880 -11.219 1.00 97.62 223 ILE A N 1
ATOM 1762 C CA . ILE A 1 223 ? 1.955 0.588 -11.151 1.00 97.62 223 ILE A CA 1
ATOM 1763 C C . ILE A 1 223 ? 0.858 1.140 -10.232 1.00 97.62 223 ILE A C 1
ATOM 1765 O O . ILE A 1 223 ? 1.142 1.973 -9.372 1.00 97.62 223 ILE A O 1
ATOM 1769 N N . GLU A 1 224 ? -0.372 0.646 -10.374 1.00 98.25 224 GLU A N 1
ATOM 1770 C CA . GLU A 1 224 ? -1.510 1.030 -9.534 1.00 98.25 224 GLU A CA 1
ATOM 1771 C C . GLU A 1 224 ? -1.277 0.677 -8.061 1.00 98.25 224 GLU A C 1
ATOM 1773 O O . GLU A 1 224 ? -1.355 1.556 -7.203 1.00 98.25 224 GLU A O 1
ATOM 1778 N N . ALA A 1 225 ? -0.888 -0.567 -7.763 1.00 97.75 225 ALA A N 1
ATOM 1779 C CA . ALA A 1 225 ? -0.575 -1.003 -6.403 1.00 97.75 225 ALA A CA 1
ATOM 1780 C C . ALA A 1 225 ? 0.568 -0.182 -5.776 1.00 97.75 225 ALA A C 1
ATOM 1782 O O . ALA A 1 225 ? 0.527 0.131 -4.587 1.00 97.75 225 ALA A O 1
ATOM 1783 N N . GLY A 1 226 ? 1.570 0.211 -6.572 1.00 97.06 226 GLY A N 1
ATOM 1784 C CA . GLY A 1 226 ? 2.624 1.129 -6.141 1.00 97.06 226 GLY A CA 1
ATOM 1785 C C . GLY A 1 226 ? 2.091 2.526 -5.806 1.00 97.06 226 GLY A C 1
ATOM 1786 O O . GLY A 1 226 ? 2.458 3.090 -4.776 1.00 97.06 226 GLY A O 1
ATOM 1787 N N . GLY A 1 227 ? 1.184 3.059 -6.630 1.00 98.19 227 GLY A N 1
ATOM 1788 C CA . GLY A 1 227 ? 0.491 4.323 -6.367 1.00 98.19 227 GLY A CA 1
ATOM 1789 C C . GLY A 1 227 ? -0.328 4.285 -5.075 1.00 98.19 227 GLY A C 1
ATOM 1790 O O . GLY A 1 227 ? -0.212 5.188 -4.248 1.00 98.19 227 GLY A O 1
ATOM 1791 N N . MET A 1 228 ? -1.085 3.207 -4.857 1.00 98.56 228 MET A N 1
ATOM 1792 C CA . MET A 1 228 ? -1.843 2.983 -3.622 1.00 98.56 228 MET A CA 1
ATOM 1793 C C . MET A 1 228 ? -0.927 2.867 -2.397 1.00 98.56 228 MET A C 1
ATOM 1795 O O . MET A 1 228 ? -1.189 3.490 -1.371 1.00 98.56 228 MET A O 1
ATOM 1799 N N . ALA A 1 229 ? 0.168 2.106 -2.496 1.00 97.25 229 ALA A N 1
ATOM 1800 C CA . ALA A 1 229 ? 1.125 1.939 -1.402 1.00 97.25 229 ALA A CA 1
ATOM 1801 C C . ALA A 1 229 ? 1.795 3.266 -1.015 1.00 97.25 229 ALA A C 1
ATOM 1803 O O . ALA A 1 229 ? 1.934 3.569 0.173 1.00 97.25 229 ALA A O 1
ATOM 1804 N N . GLN A 1 230 ? 2.181 4.077 -2.004 1.00 97.19 230 GLN A N 1
ATOM 1805 C CA . GLN A 1 230 ? 2.766 5.395 -1.761 1.00 97.19 230 GLN A CA 1
ATOM 1806 C C . GLN A 1 230 ? 1.758 6.341 -1.100 1.00 97.19 230 GLN A C 1
ATOM 1808 O O . GLN A 1 230 ? 2.109 7.016 -0.134 1.00 97.19 230 GLN A O 1
ATOM 1813 N N . LEU A 1 231 ? 0.513 6.363 -1.587 1.00 98.12 231 LEU A N 1
ATOM 1814 C CA . LEU A 1 231 ? -0.561 7.165 -1.005 1.00 98.12 231 LEU A CA 1
ATOM 1815 C C . LEU A 1 231 ? -0.777 6.805 0.468 1.00 98.12 231 LEU A C 1
ATOM 1817 O O . LEU A 1 231 ? -0.709 7.676 1.329 1.00 98.12 231 LEU A O 1
ATOM 1821 N N . LEU A 1 232 ? -0.933 5.516 0.769 1.00 98.00 232 LEU A N 1
ATOM 1822 C CA . LEU A 1 232 ? -1.084 5.039 2.142 1.00 98.00 232 LEU A CA 1
ATOM 1823 C C . LEU A 1 232 ? 0.117 5.385 3.019 1.00 98.00 232 LEU A C 1
ATOM 1825 O O . LEU A 1 232 ? -0.073 5.776 4.163 1.00 98.00 232 LEU A O 1
ATOM 1829 N N . THR A 1 233 ? 1.343 5.269 2.499 1.00 96.69 233 THR A N 1
ATOM 1830 C CA . THR A 1 233 ? 2.562 5.641 3.237 1.00 96.69 233 THR A CA 1
ATOM 1831 C C . THR A 1 233 ? 2.524 7.115 3.641 1.00 96.69 233 THR A C 1
ATOM 1833 O O . THR A 1 233 ? 2.876 7.459 4.766 1.00 96.69 233 THR A O 1
ATOM 1836 N N . MET A 1 234 ? 2.065 7.990 2.745 1.00 96.69 234 MET A N 1
ATOM 1837 C CA . MET A 1 234 ? 1.939 9.420 3.025 1.00 96.69 234 MET A CA 1
ATOM 1838 C C . MET A 1 234 ? 0.797 9.708 4.008 1.00 96.69 234 MET A C 1
ATOM 1840 O O . MET A 1 234 ? 1.007 10.430 4.981 1.00 96.69 234 MET A O 1
ATOM 1844 N N . THR A 1 235 ? -0.374 9.096 3.813 1.00 97.62 235 THR A N 1
ATOM 1845 C CA . THR A 1 235 ? -1.533 9.262 4.704 1.00 97.62 235 THR A CA 1
ATOM 1846 C C . THR A 1 235 ? -1.283 8.680 6.095 1.00 97.62 235 THR A C 1
ATOM 1848 O O . THR A 1 235 ? -1.739 9.243 7.084 1.00 97.62 235 THR A O 1
ATOM 1851 N N . ALA A 1 236 ? -0.536 7.581 6.221 1.00 97.00 236 ALA A N 1
ATOM 1852 C CA . ALA A 1 236 ? -0.232 6.971 7.514 1.00 97.00 236 ALA A CA 1
ATOM 1853 C C . ALA A 1 236 ? 0.454 7.958 8.461 1.00 97.00 236 ALA A C 1
ATOM 1855 O O . ALA A 1 236 ? 0.072 8.033 9.625 1.00 97.00 236 ALA A O 1
ATOM 1856 N N . VAL A 1 237 ? 1.378 8.778 7.953 1.00 95.38 237 VAL A N 1
ATOM 1857 C CA . VAL A 1 237 ? 2.039 9.833 8.737 1.00 95.38 237 VAL A CA 1
ATOM 1858 C C . VAL A 1 237 ? 1.020 10.830 9.285 1.00 95.38 237 VAL A C 1
ATOM 1860 O O . VAL A 1 237 ? 1.073 11.173 10.465 1.00 95.38 237 VAL A O 1
ATOM 1863 N N . GLU A 1 238 ? 0.061 11.255 8.460 1.00 95.31 238 GLU A N 1
ATOM 1864 C CA . GLU A 1 238 ? -1.009 12.182 8.855 1.00 95.31 238 GLU A CA 1
ATOM 1865 C C . GLU A 1 238 ? -1.925 11.578 9.929 1.00 95.31 238 GLU A C 1
ATOM 1867 O O . GLU A 1 238 ? -2.432 12.296 10.789 1.00 95.31 238 GLU A O 1
ATOM 1872 N N . GLN A 1 239 ? -2.093 10.252 9.917 1.00 97.38 239 GLN A N 1
ATOM 1873 C CA . GLN A 1 239 ? -2.857 9.499 10.916 1.00 97.38 239 GLN A CA 1
ATOM 1874 C C . GLN A 1 239 ? -2.018 9.067 12.135 1.00 97.38 239 GLN A C 1
ATOM 1876 O O . GLN A 1 239 ? -2.540 8.407 13.036 1.00 97.38 239 GLN A O 1
ATOM 1881 N N . GLY A 1 240 ? -0.722 9.404 12.183 1.00 95.69 240 GLY A N 1
ATOM 1882 C CA . GLY A 1 240 ? 0.193 8.984 13.251 1.00 95.69 240 GLY A CA 1
ATOM 1883 C C . GLY A 1 240 ? 0.495 7.479 13.264 1.00 95.69 240 GLY A C 1
ATOM 1884 O O . GLY A 1 240 ? 0.792 6.915 14.317 1.00 95.69 240 GLY A O 1
ATOM 1885 N N . LEU A 1 241 ? 0.393 6.817 12.111 1.00 96.12 241 LEU A N 1
ATOM 1886 C CA . LEU A 1 241 ? 0.605 5.383 11.921 1.00 96.12 241 LEU A CA 1
ATOM 1887 C C . LEU A 1 241 ? 1.922 5.103 11.187 1.00 96.12 241 LEU A C 1
ATOM 1889 O O . LEU A 1 241 ? 2.436 5.931 10.440 1.00 96.12 241 LEU A O 1
ATOM 1893 N N . GLY A 1 242 ? 2.450 3.894 11.384 1.00 93.62 242 GLY A N 1
ATOM 1894 C CA . GLY A 1 242 ? 3.536 3.343 10.573 1.00 93.62 242 GLY A CA 1
ATOM 1895 C C . GLY A 1 242 ? 3.018 2.246 9.646 1.00 93.62 242 GLY A C 1
ATOM 1896 O O . GLY A 1 242 ? 2.207 1.428 10.083 1.00 93.62 242 GLY A O 1
ATOM 1897 N N . LEU A 1 243 ? 3.513 2.220 8.407 1.00 89.50 243 LEU A N 1
ATOM 1898 C CA . LEU A 1 243 ? 3.274 1.181 7.396 1.00 89.50 243 LEU A CA 1
ATOM 1899 C C . LEU A 1 243 ? 4.590 0.621 6.852 1.00 89.50 243 LEU A C 1
ATOM 1901 O O . LEU A 1 243 ? 5.577 1.391 6.781 1.00 89.50 243 LEU A O 1
#

InterPro domains:
  IPR000415 Nitroreductase-like [G3DSA:3.40.109.10] (43-243)
  IPR000415 Nitroreductase-like [SSF55469] (99-242)
  IPR029479 Nitroreductase [PF00881] (99-242)
  IPR052544 Bacteriocin Processing Enzyme [PTHR43745] (129-2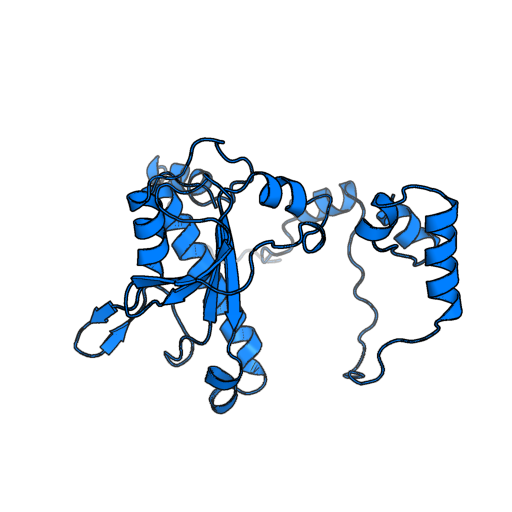42)

pLDDT: mean 85.54, std 16.56, range [30.45, 98.75]

Foldseek 3Di:
DQVVCCVPPVDRALVLQCVVPVDPVSVVVRSVCVVPVVDPDPDPPPPDDPPPDDDDDPVVVVVVVVVVVVDDDDPDDDDDDDDDDDPDVVVVVCVVQLDADQAFDQAAQEQVLVLLLCLQQAWDDDPNDIDHNFDADVPLCQKWKKKAADDNRHPPDHGAIWTQDRHVSDTDGDPGRDDDLSVDDPPPCSSSVVRDRMDMDIDGPCVSQCVPQPPCSVVRSVRRVVRSSSSSSNSCSVSVHHD

Radius of gyration: 22.76 Å; chains: 1; bounding box: 51×63×45 Å

Organism: NCBI:txid264451

Secondary structure (DSSP, 8-state):
-HHHHHHHHS----HHHHHHS-SHHHHHHHHHHHHHH----TT--S--PSPP-----HHHHHHHHHTTTTS---SSPPP--PPPPP--HHHHHHHHHSS------SSPBPHHHHHHHHHTTS-EEETTEEE-SS--GGG---EEEEEEEPTTSBTT--SEEEEEETTTTEEEEPS-----GGGS-TTTTHHHHHH-SEEEEEEE-HHHHHHHHGGGHHHHHHHHHHHHHHHHHHHHHHTT---

Sequence (243 aa):
MSNALSGELQFRPNVAQLLAQPTLLNLLGMYRQTLADGSVVDSVRQRAAAPEQVIEDPQQRARFKADQRGRRSFNAQVPALDLARPDDPALARRFSDYRSVRQFATQPIPTAAFAGLLASLAQGQLDGEVKYQFPSAGGLYPIQSYLYVKPQRVTGVAAGAYYYDPIQHRLLRLDIDVLDPDTYDYFVNRPVFENAAFSLFFIADMAAIRPLYGERSRDFCHIEAGGMAQLLTMTAVEQGLGL